Protein AF-A0A2V8KZH5-F1 (afdb_monomer_lite)

Secondary structure (DSSP, 8-state):
------SS--SSHHHHHHHHHHTT-HHHHEE-S-EEE--SSSSS-EEEEEEEETTTTEEEEEEEETTT--EEPPEEP-S-TTS---SEEEEEEETTEEEEEEEETTTEEEEEEEE-TTSEEEEEEEEEEEEEEEE-S--S-HHHHHHHTSTTPPPPPP--EE--PPTTS--STTEEEEEEEEE-SSSSS--EEEEEEEEEE-STT-EEEEEEEEBPTTSSSB--SHHHHHHHHHTT--SS--S--SS-SS--EEEEEEETTEEEEEEE-SSSS-S-TTT--EEEEEEETTEEEEEEEEEEEEEEEEEEESSTTTT---PPP-PPP-PPPP------

pLDDT: mean 84.19, std 15.87, range [35.38, 98.5]

Radius of gyration: 29.94 Å; chains: 1; bounding box: 62×39×131 Å

Structure (mmCIF, N/CA/C/O backbone):
data_AF-A0A2V8KZH5-F1
#
_entry.id   AF-A0A2V8KZH5-F1
#
loop_
_atom_site.group_PDB
_atom_site.id
_atom_site.type_symbol
_atom_site.label_atom_id
_atom_site.label_alt_id
_atom_site.label_comp_id
_atom_site.label_asym_id
_atom_site.label_entity_id
_atom_site.label_seq_id
_atom_site.pdbx_PDB_ins_code
_atom_site.Cartn_x
_atom_site.Cartn_y
_atom_site.Cartn_z
_atom_site.occupancy
_atom_site.B_iso_or_equiv
_atom_site.auth_seq_id
_atom_site.auth_comp_id
_atom_site.auth_asym_id
_atom_site.auth_atom_id
_atom_site.pdbx_PDB_model_num
ATOM 1 N N . MET A 1 1 ? 21.517 -17.951 -20.027 1.00 41.38 1 MET A N 1
ATOM 2 C CA . MET A 1 1 ? 20.226 -17.891 -19.312 1.00 41.38 1 MET A CA 1
ATOM 3 C C . MET A 1 1 ? 19.173 -18.444 -20.263 1.00 41.38 1 MET A C 1
ATOM 5 O O . MET A 1 1 ? 19.051 -17.910 -21.355 1.00 41.38 1 MET A O 1
ATOM 9 N N . ARG A 1 2 ? 18.548 -19.590 -19.962 1.00 35.38 2 ARG A N 1
ATOM 10 C CA . ARG A 1 2 ? 17.466 -20.138 -20.800 1.00 35.38 2 ARG A CA 1
ATOM 11 C C . ARG A 1 2 ? 16.162 -19.548 -20.274 1.00 35.38 2 ARG A C 1
ATOM 13 O O . ARG A 1 2 ? 15.778 -19.880 -19.161 1.00 35.38 2 ARG A O 1
ATOM 20 N N . LEU A 1 3 ? 15.546 -18.648 -21.036 1.00 45.50 3 LEU A N 1
ATOM 21 C CA . LEU A 1 3 ? 14.202 -18.152 -20.749 1.00 45.50 3 LEU A CA 1
ATOM 22 C C . LEU A 1 3 ? 13.243 -19.343 -20.836 1.00 45.50 3 LEU A C 1
ATOM 24 O O . LEU A 1 3 ? 13.163 -19.991 -21.882 1.00 45.50 3 LEU A O 1
ATOM 28 N N . ASN A 1 4 ? 12.571 -19.670 -19.731 1.00 47.41 4 ASN A N 1
ATOM 29 C CA . ASN A 1 4 ? 11.473 -20.627 -19.754 1.00 47.41 4 ASN A CA 1
ATOM 30 C C . ASN A 1 4 ? 10.355 -20.005 -20.586 1.00 47.41 4 ASN A C 1
ATOM 32 O O . ASN A 1 4 ? 9.771 -18.992 -20.203 1.00 47.41 4 ASN A O 1
ATOM 36 N N . ILE A 1 5 ? 10.152 -20.594 -21.760 1.00 49.09 5 ILE A N 1
ATOM 37 C CA . ILE A 1 5 ? 9.215 -20.154 -22.784 1.00 49.09 5 ILE A CA 1
ATOM 38 C C . ILE A 1 5 ? 7.811 -20.212 -22.180 1.00 49.09 5 ILE A C 1
ATOM 40 O O . ILE A 1 5 ? 7.338 -21.289 -21.831 1.00 49.09 5 ILE A O 1
ATOM 44 N N . VAL A 1 6 ? 7.165 -19.051 -22.052 1.00 54.62 6 VAL A N 1
ATOM 45 C CA . VAL A 1 6 ? 5.712 -18.946 -21.866 1.00 54.62 6 VAL A CA 1
ATOM 46 C C . VAL A 1 6 ? 5.046 -19.807 -22.943 1.00 54.62 6 VAL A C 1
ATOM 48 O O . VAL A 1 6 ? 5.436 -19.710 -24.108 1.00 54.62 6 VAL A O 1
ATOM 51 N N . ASP A 1 7 ? 4.044 -20.619 -22.586 1.00 53.62 7 ASP A N 1
ATOM 52 C CA . ASP A 1 7 ? 3.376 -21.590 -23.481 1.00 53.62 7 ASP A CA 1
ATOM 53 C C . ASP A 1 7 ? 2.903 -20.992 -24.822 1.00 53.62 7 ASP A C 1
ATOM 55 O O . ASP A 1 7 ? 2.672 -21.707 -25.801 1.00 53.62 7 ASP A O 1
ATOM 59 N N . LYS A 1 8 ? 2.783 -19.661 -24.891 1.00 57.88 8 LYS A N 1
ATOM 60 C CA . LYS A 1 8 ? 2.663 -18.891 -26.127 1.00 57.88 8 LYS A CA 1
ATOM 61 C C . LYS A 1 8 ? 3.724 -17.785 -26.146 1.00 57.88 8 LYS A C 1
ATOM 63 O O . LYS A 1 8 ? 3.774 -16.997 -25.202 1.00 57.88 8 LYS A O 1
ATOM 68 N N . PRO A 1 9 ? 4.532 -17.662 -27.216 1.00 61.09 9 PRO A N 1
ATOM 69 C CA . PRO A 1 9 ? 5.468 -16.555 -27.333 1.00 61.09 9 PRO A CA 1
ATOM 70 C C . PRO A 1 9 ? 4.688 -15.225 -27.355 1.00 61.09 9 PRO A C 1
ATOM 72 O O . PRO A 1 9 ? 3.711 -15.109 -28.103 1.00 61.09 9 PRO A O 1
ATOM 75 N N . PRO A 1 10 ? 5.084 -14.224 -26.551 1.00 70.69 10 PRO A N 1
ATOM 76 C CA . PRO A 1 10 ? 4.409 -12.935 -26.525 1.00 70.69 10 PRO A CA 1
ATOM 77 C C . PRO A 1 10 ? 4.486 -12.246 -27.886 1.00 70.69 10 PRO A C 1
ATOM 79 O O . PRO A 1 10 ? 5.490 -12.329 -28.594 1.00 70.69 10 PRO A O 1
ATOM 82 N N . VAL A 1 11 ? 3.419 -11.532 -28.243 1.00 79.56 11 VAL A N 1
ATOM 83 C CA . VAL A 1 11 ? 3.286 -10.874 -29.554 1.00 79.56 11 VAL A CA 1
ATOM 84 C C . VAL A 1 11 ? 4.318 -9.748 -29.724 1.00 79.56 11 VAL A C 1
ATOM 86 O O . VAL A 1 11 ? 4.839 -9.527 -30.818 1.00 79.56 11 VAL A O 1
ATOM 89 N N . ASN A 1 12 ? 4.648 -9.047 -28.638 1.00 89.56 12 ASN A N 1
ATOM 90 C CA . ASN A 1 12 ? 5.611 -7.946 -28.588 1.00 89.56 12 ASN A CA 1
ATOM 91 C C . ASN A 1 12 ? 6.158 -7.760 -27.162 1.00 89.56 12 ASN A C 1
ATOM 93 O O . ASN A 1 12 ? 5.687 -8.403 -26.222 1.00 89.56 12 ASN A O 1
ATOM 97 N N . VAL A 1 13 ? 7.137 -6.862 -27.010 1.00 91.50 13 VAL A N 1
ATOM 98 C CA . VAL A 1 13 ? 7.807 -6.599 -25.727 1.00 91.50 13 VAL A CA 1
ATOM 99 C C . VAL A 1 13 ? 6.843 -6.113 -24.636 1.00 91.50 13 VAL A C 1
ATOM 101 O O . VAL A 1 13 ? 7.001 -6.474 -23.476 1.00 91.50 13 VAL A O 1
ATOM 104 N N . CYS A 1 14 ? 5.786 -5.379 -24.992 1.00 93.62 14 CYS A N 1
ATOM 105 C CA . CYS A 1 14 ? 4.800 -4.907 -24.020 1.00 93.62 14 CYS A CA 1
ATOM 106 C C . CYS A 1 14 ? 4.014 -6.074 -23.413 1.00 93.62 14 CYS A C 1
ATOM 108 O O . CYS A 1 14 ? 3.869 -6.162 -22.196 1.00 93.62 14 CYS A O 1
ATOM 110 N N . HIS A 1 15 ? 3.558 -7.009 -24.257 1.00 93.06 15 HIS A N 1
ATOM 111 C CA . HIS A 1 15 ? 2.905 -8.236 -23.792 1.00 93.06 15 HIS A CA 1
ATOM 112 C C . HIS A 1 15 ? 3.871 -9.108 -23.000 1.00 93.06 15 HIS A C 1
ATOM 114 O O . HIS A 1 15 ? 3.480 -9.669 -21.988 1.00 93.06 15 HIS A O 1
ATOM 120 N N . TYR A 1 16 ? 5.132 -9.189 -23.425 1.00 91.62 16 TYR A N 1
ATOM 121 C CA . TYR A 1 16 ? 6.163 -9.925 -22.700 1.00 91.62 16 TYR A CA 1
ATOM 122 C C . TYR A 1 16 ? 6.325 -9.418 -21.261 1.00 91.62 16 TYR A C 1
ATOM 124 O O . TYR A 1 16 ? 6.231 -10.213 -20.329 1.00 91.62 16 TYR A O 1
ATOM 132 N N . VAL A 1 17 ? 6.469 -8.101 -21.075 1.00 93.12 17 VAL A N 1
ATOM 133 C CA . VAL A 1 17 ? 6.556 -7.481 -19.743 1.00 93.12 17 VAL A CA 1
ATOM 134 C C . VAL A 1 17 ? 5.283 -7.735 -18.936 1.00 93.12 17 VAL A C 1
ATOM 136 O O . VAL A 1 17 ? 5.359 -8.272 -17.833 1.00 93.12 17 VAL A O 1
ATOM 139 N N . ALA A 1 18 ? 4.109 -7.412 -19.490 1.00 94.06 18 ALA A N 1
ATOM 140 C CA . ALA A 1 18 ? 2.841 -7.575 -18.780 1.00 94.06 18 ALA A CA 1
ATOM 141 C C . ALA A 1 18 ? 2.592 -9.033 -18.356 1.00 94.06 18 ALA A C 1
ATOM 143 O O . ALA A 1 18 ? 2.180 -9.279 -17.225 1.00 94.06 18 ALA A O 1
ATOM 144 N N . THR A 1 19 ? 2.876 -10.007 -19.227 1.00 91.94 19 THR A N 1
ATOM 145 C CA . THR A 1 19 ? 2.709 -11.437 -18.933 1.00 91.94 19 THR A CA 1
ATOM 146 C C . THR A 1 19 ? 3.575 -11.875 -17.758 1.00 91.94 19 THR A C 1
ATOM 148 O O . THR A 1 19 ? 3.043 -12.417 -16.797 1.00 91.94 19 THR A O 1
ATOM 151 N N . TYR A 1 20 ? 4.879 -11.604 -17.776 1.00 91.69 20 TYR A N 1
ATOM 152 C CA . TYR A 1 20 ? 5.766 -12.055 -16.696 1.00 91.69 20 TYR A CA 1
ATOM 153 C C . TYR A 1 20 ? 5.478 -11.369 -15.361 1.00 91.69 20 TYR A C 1
ATOM 155 O O . TYR A 1 20 ? 5.586 -12.009 -14.317 1.00 91.69 20 TYR A O 1
ATOM 163 N N . VAL A 1 21 ? 5.107 -10.084 -15.367 1.00 92.00 21 VAL A N 1
ATOM 164 C CA . VAL A 1 21 ? 4.739 -9.394 -14.121 1.00 92.00 21 VAL A CA 1
ATOM 165 C C . VAL A 1 21 ? 3.443 -9.976 -13.544 1.00 92.00 21 VAL A C 1
ATOM 167 O O . VAL A 1 21 ? 3.365 -10.173 -12.329 1.00 92.00 21 VAL A O 1
ATOM 170 N N . ASN A 1 22 ? 2.461 -10.293 -14.396 1.00 92.44 22 ASN A N 1
ATOM 171 C CA . ASN A 1 22 ? 1.205 -10.943 -13.999 1.00 92.44 22 ASN A CA 1
ATOM 172 C C . ASN A 1 22 ? 1.389 -12.400 -13.550 1.00 92.44 22 ASN A C 1
ATOM 174 O O . ASN A 1 22 ? 0.626 -12.874 -12.718 1.00 92.44 22 ASN A O 1
ATOM 178 N N . GLU A 1 23 ? 2.400 -13.101 -14.064 1.00 91.50 23 GLU A N 1
ATOM 179 C CA . GLU A 1 23 ? 2.792 -14.445 -13.616 1.00 91.50 23 GLU A CA 1
ATOM 180 C C . GLU A 1 23 ? 3.701 -14.430 -12.373 1.00 91.50 23 GLU A C 1
ATOM 182 O O . GLU A 1 23 ? 4.249 -15.466 -12.008 1.00 91.50 23 GLU A O 1
ATOM 187 N N . GLU A 1 24 ? 3.903 -13.268 -11.741 1.00 89.19 24 GLU A N 1
ATOM 188 C CA . GLU A 1 24 ? 4.785 -13.095 -10.576 1.00 89.19 24 GLU A CA 1
ATOM 189 C C . GLU A 1 24 ? 6.243 -13.516 -10.825 1.00 89.19 24 GLU A C 1
ATOM 191 O O . GLU A 1 24 ? 6.980 -13.879 -9.909 1.00 89.19 24 GLU A O 1
ATOM 196 N N . ARG A 1 25 ? 6.706 -13.389 -12.073 1.00 88.81 25 ARG A N 1
ATOM 197 C CA . ARG A 1 25 ? 8.079 -13.706 -12.500 1.00 88.81 25 ARG A CA 1
ATOM 198 C C . ARG A 1 25 ? 8.879 -12.489 -12.998 1.00 88.81 25 ARG A C 1
ATOM 200 O O . ARG A 1 25 ? 9.679 -12.642 -13.923 1.00 88.81 25 ARG A O 1
ATOM 207 N N . PRO A 1 26 ? 8.743 -11.278 -12.412 1.00 85.50 26 PRO A N 1
ATOM 208 C CA . PRO A 1 26 ? 9.478 -10.102 -12.882 1.00 85.50 26 PRO A CA 1
ATOM 209 C C . PRO A 1 26 ? 11.002 -10.304 -12.843 1.00 85.50 26 PRO A C 1
ATOM 211 O O . PRO A 1 26 ? 11.705 -9.917 -13.772 1.00 85.50 26 PRO A O 1
ATOM 214 N N . GLY A 1 27 ? 11.519 -10.997 -11.822 1.00 84.00 27 GLY A N 1
ATOM 215 C CA . GLY A 1 27 ? 12.958 -11.249 -11.670 1.00 84.00 27 GLY A CA 1
ATOM 216 C C . GLY A 1 27 ? 13.590 -12.098 -12.781 1.00 84.00 27 GLY A C 1
ATOM 217 O O . GLY A 1 27 ? 14.811 -12.132 -12.900 1.00 84.00 27 GLY A O 1
ATOM 218 N N . GLU A 1 28 ? 12.794 -12.773 -13.616 1.00 82.94 28 GLU A N 1
ATOM 219 C CA . GLU A 1 28 ? 13.309 -13.477 -14.797 1.00 82.94 28 GLU A CA 1
ATOM 220 C C . GLU A 1 28 ? 13.527 -12.550 -15.999 1.00 82.94 28 GLU A C 1
ATOM 222 O O . GLU A 1 28 ? 14.300 -12.886 -16.899 1.00 82.94 28 GLU A O 1
ATOM 227 N N . LEU A 1 29 ? 12.850 -11.400 -16.020 1.00 76.94 29 LEU A N 1
ATOM 228 C CA . LEU A 1 29 ? 12.957 -10.406 -17.083 1.00 76.94 29 LEU A CA 1
ATOM 229 C C . LEU A 1 29 ? 14.061 -9.389 -16.836 1.00 76.94 29 LEU A C 1
ATOM 231 O O . LEU A 1 29 ? 14.675 -8.903 -17.787 1.00 76.94 29 LEU A O 1
ATOM 235 N N . PHE A 1 30 ? 14.242 -9.021 -15.572 1.00 78.06 30 PHE A N 1
ATOM 236 C CA . PHE A 1 30 ? 14.882 -7.768 -15.219 1.00 78.06 30 PHE A CA 1
ATOM 237 C C . PHE A 1 30 ? 16.344 -7.952 -14.854 1.00 78.06 30 PHE A C 1
ATOM 239 O O . PHE A 1 30 ? 16.719 -8.778 -14.022 1.00 78.06 30 PHE A O 1
ATOM 246 N N . ARG A 1 31 ? 17.184 -7.122 -15.469 1.00 74.56 31 ARG A N 1
ATOM 247 C CA . ARG A 1 31 ? 18.520 -6.838 -14.958 1.00 74.56 31 ARG A CA 1
ATOM 248 C C . ARG A 1 31 ? 18.463 -5.532 -14.182 1.00 74.56 31 ARG A C 1
ATOM 250 O O . ARG A 1 31 ? 18.402 -4.463 -14.780 1.00 74.56 31 ARG A O 1
ATOM 257 N N . SER A 1 32 ? 18.493 -5.657 -12.858 1.00 64.69 32 SER A N 1
ATOM 258 C CA . SER A 1 32 ? 18.550 -4.534 -11.907 1.00 64.69 32 SER A CA 1
ATOM 259 C C . SER A 1 32 ? 19.977 -4.019 -11.693 1.00 64.69 32 SER A C 1
ATOM 261 O O . SER A 1 32 ? 20.195 -3.020 -11.022 1.00 64.69 32 SER A O 1
ATOM 263 N N . SER A 1 33 ? 20.972 -4.714 -12.248 1.00 69.25 33 SER A N 1
ATOM 264 C CA . SER A 1 33 ? 22.351 -4.247 -12.319 1.00 69.25 33 SER A CA 1
ATOM 265 C C . SER A 1 33 ? 22.667 -3.872 -13.759 1.00 69.25 33 SER A C 1
ATOM 267 O O 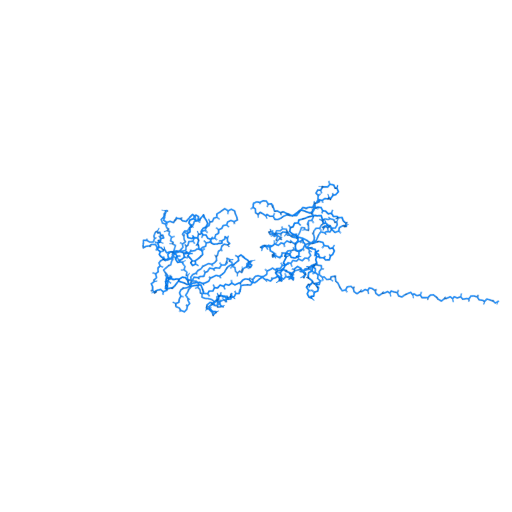. SER A 1 33 ? 22.408 -4.664 -14.673 1.00 69.25 33 SER A O 1
ATOM 269 N N . GLY A 1 34 ? 23.269 -2.700 -13.948 1.00 75.56 34 GLY A N 1
ATOM 270 C CA . GLY A 1 34 ? 23.892 -2.330 -15.213 1.00 75.56 34 GLY A CA 1
ATOM 271 C C . GLY A 1 34 ? 25.005 -3.305 -15.634 1.00 75.56 34 GLY A C 1
ATOM 272 O O . GLY A 1 34 ? 25.202 -4.375 -15.052 1.00 75.56 34 GLY A O 1
ATOM 273 N N . GLY A 1 35 ? 25.747 -2.960 -16.676 1.00 88.19 35 GLY A N 1
ATOM 274 C CA . GLY A 1 35 ? 26.789 -3.819 -17.227 1.00 88.19 35 GLY A CA 1
ATOM 275 C C . GLY A 1 35 ? 27.247 -3.347 -18.595 1.00 88.19 35 GLY A C 1
ATOM 276 O O . GLY A 1 35 ? 26.969 -2.222 -18.989 1.00 88.19 35 GLY A O 1
ATOM 277 N N . GLU A 1 36 ? 27.946 -4.214 -19.318 1.00 91.69 36 GLU A N 1
ATOM 278 C CA . GLU A 1 36 ? 28.321 -3.957 -20.710 1.00 91.69 36 GLU A CA 1
ATOM 279 C C . GLU A 1 36 ? 27.200 -4.453 -21.629 1.00 91.69 36 GLU A C 1
ATOM 281 O O . GLU A 1 36 ? 26.950 -5.659 -21.695 1.00 91.69 36 GLU A O 1
ATOM 286 N N . LEU A 1 37 ? 26.468 -3.525 -22.250 1.00 91.12 37 LEU A N 1
ATOM 287 C CA . LEU A 1 37 ? 25.252 -3.792 -23.026 1.00 91.12 37 LEU A CA 1
ATOM 288 C C . LEU A 1 37 ? 25.165 -2.798 -24.186 1.00 91.12 37 LEU A C 1
ATOM 290 O O . LEU A 1 37 ? 25.456 -1.629 -23.981 1.00 91.12 37 LEU A O 1
ATOM 294 N N . ASP A 1 38 ? 24.728 -3.240 -25.365 1.00 91.25 38 ASP A N 1
ATOM 295 C CA . ASP A 1 38 ? 24.318 -2.350 -26.465 1.00 91.25 38 ASP A CA 1
ATOM 296 C C . ASP A 1 38 ? 22.902 -1.828 -26.174 1.00 91.25 38 ASP A C 1
ATOM 298 O O . ASP A 1 38 ? 21.898 -2.399 -26.607 1.00 91.25 38 ASP A O 1
ATOM 302 N N . LEU A 1 39 ? 22.814 -0.816 -25.311 1.00 91.75 39 LEU A N 1
ATOM 303 C CA . LEU A 1 39 ? 21.550 -0.216 -24.897 1.00 91.75 39 LEU A CA 1
ATOM 304 C C . LEU A 1 39 ? 21.059 0.796 -25.939 1.00 91.75 39 LEU A C 1
ATOM 306 O O . LEU A 1 39 ? 19.848 0.963 -26.090 1.00 91.75 39 LEU A O 1
ATOM 310 N N . THR A 1 40 ? 21.975 1.439 -26.673 1.00 91.31 40 THR A N 1
ATOM 311 C CA . THR A 1 40 ? 21.651 2.391 -27.753 1.00 91.31 40 THR A CA 1
ATOM 312 C C . THR A 1 40 ? 21.188 1.703 -29.044 1.00 91.31 40 THR A C 1
ATOM 314 O O . THR A 1 40 ? 20.597 2.351 -29.914 1.00 91.31 40 THR A O 1
ATOM 317 N N . ASN A 1 41 ? 21.358 0.381 -29.143 1.00 85.94 41 ASN A N 1
ATOM 318 C CA . ASN A 1 41 ? 21.037 -0.447 -30.305 1.00 85.94 41 ASN A CA 1
ATOM 319 C C . ASN A 1 41 ? 21.815 -0.018 -31.567 1.00 85.94 41 ASN A C 1
ATOM 321 O O . ASN A 1 41 ? 21.276 -0.062 -32.680 1.00 85.94 41 ASN A O 1
ATOM 325 N N . ASP A 1 42 ? 23.061 0.436 -31.399 1.00 88.94 42 ASP A N 1
ATOM 326 C CA . ASP A 1 42 ? 23.941 0.892 -32.484 1.00 88.94 42 ASP A CA 1
ATOM 327 C C . ASP A 1 42 ? 24.957 -0.172 -32.949 1.00 88.94 42 ASP A C 1
ATOM 329 O O . ASP A 1 42 ? 25.648 0.015 -33.959 1.00 88.94 42 ASP A O 1
ATOM 333 N N . GLY A 1 43 ? 25.002 -1.318 -32.261 1.00 88.12 43 GLY A N 1
ATOM 334 C CA . GLY A 1 43 ? 25.938 -2.415 -32.496 1.00 88.12 43 GLY A CA 1
ATOM 335 C C . GLY A 1 43 ? 27.202 -2.372 -31.628 1.00 88.12 43 GLY A C 1
ATOM 336 O O . GLY A 1 43 ? 28.067 -3.238 -31.796 1.00 88.12 43 GLY A O 1
ATOM 337 N N . SER A 1 44 ? 27.337 -1.397 -30.727 1.00 89.81 44 SER A N 1
ATOM 338 C CA . SER A 1 44 ? 28.448 -1.248 -29.783 1.00 89.81 44 SER A CA 1
ATOM 339 C C . SER A 1 44 ? 27.952 -1.361 -28.344 1.00 89.81 44 SER A C 1
ATOM 341 O O . SER A 1 44 ? 26.909 -0.842 -27.990 1.00 89.81 44 SER A O 1
ATOM 343 N N . GLU A 1 45 ? 28.715 -2.025 -27.477 1.00 92.19 45 GLU A N 1
ATOM 344 C CA . GLU A 1 45 ? 28.362 -2.087 -26.054 1.00 92.19 45 GLU A CA 1
ATOM 345 C C . GLU A 1 45 ? 28.753 -0.797 -25.320 1.00 92.19 45 GLU A C 1
ATOM 347 O O . GLU A 1 45 ? 29.907 -0.356 -25.391 1.00 92.19 45 GLU A O 1
ATOM 352 N N . GLU A 1 46 ? 27.830 -0.263 -24.524 1.00 94.25 46 GLU A N 1
ATOM 353 C CA . GLU A 1 46 ? 28.072 0.770 -23.522 1.00 94.25 46 GLU A CA 1
ATOM 354 C C . GLU A 1 46 ? 28.263 0.168 -22.129 1.00 94.25 46 GLU A C 1
ATOM 356 O O . GLU A 1 46 ? 27.747 -0.905 -21.810 1.00 94.25 46 GLU A O 1
ATOM 361 N N . ARG A 1 47 ? 28.969 0.893 -21.253 1.00 95.12 47 ARG A N 1
ATOM 362 C CA . ARG A 1 47 ? 28.883 0.635 -19.814 1.00 95.12 47 ARG A CA 1
ATOM 363 C C . ARG A 1 47 ? 27.640 1.337 -19.282 1.00 95.12 47 ARG A C 1
ATOM 365 O O . ARG A 1 47 ? 27.592 2.564 -19.241 1.00 95.12 47 ARG A O 1
ATOM 372 N N . VAL A 1 48 ? 26.661 0.551 -18.863 1.00 94.31 48 VAL A N 1
ATOM 373 C CA . VAL A 1 48 ? 25.408 1.009 -18.264 1.00 94.31 48 VAL A CA 1
ATOM 374 C C . VAL A 1 48 ? 25.521 0.929 -16.749 1.00 94.31 48 VAL A C 1
ATOM 376 O O . VAL A 1 48 ? 25.935 -0.095 -16.207 1.00 94.31 48 VAL A O 1
ATOM 379 N N . GLU A 1 49 ? 25.118 1.988 -16.061 1.00 93.00 49 GLU A N 1
ATOM 380 C CA . GLU A 1 49 ? 25.021 2.049 -14.606 1.00 93.00 49 GLU A CA 1
ATOM 381 C C . GLU A 1 49 ? 23.589 2.420 -14.221 1.00 93.00 49 GLU A C 1
ATOM 383 O O . GLU A 1 49 ? 23.036 3.384 -14.742 1.00 93.00 49 GLU A O 1
ATOM 388 N N . ILE A 1 50 ? 22.995 1.638 -13.320 1.00 90.75 50 ILE A N 1
ATOM 389 C CA . ILE A 1 50 ? 21.681 1.906 -12.731 1.00 90.75 50 ILE A CA 1
ATOM 390 C C . ILE A 1 50 ? 21.907 2.092 -11.240 1.00 90.75 50 ILE A C 1
ATOM 392 O O . ILE A 1 50 ? 22.593 1.280 -10.611 1.00 90.75 50 ILE A O 1
ATOM 396 N N . GLY A 1 51 ? 21.370 3.172 -10.693 1.00 87.56 51 GLY A N 1
ATOM 397 C CA . GLY A 1 51 ? 21.524 3.510 -9.287 1.00 87.56 51 GLY A CA 1
ATOM 398 C C . GLY A 1 51 ? 20.357 4.334 -8.777 1.00 87.56 51 GLY A C 1
ATOM 399 O O . GLY A 1 51 ? 19.383 4.559 -9.488 1.00 87.56 51 GLY A O 1
ATOM 400 N N . ALA A 1 52 ? 20.476 4.786 -7.535 1.00 86.88 52 ALA A N 1
ATOM 401 C CA . ALA A 1 52 ? 19.526 5.684 -6.902 1.00 86.88 52 ALA A CA 1
ATOM 402 C C . ALA A 1 52 ? 20.279 6.857 -6.266 1.00 86.88 52 ALA A C 1
ATOM 404 O O . ALA A 1 52 ? 21.345 6.663 -5.676 1.00 86.88 52 ALA A O 1
ATOM 405 N N . GLU A 1 53 ? 19.737 8.067 -6.384 1.00 80.50 53 GLU A N 1
ATOM 406 C CA . GLU A 1 53 ? 20.339 9.284 -5.843 1.00 80.50 53 GLU A CA 1
ATOM 407 C C . GLU A 1 53 ? 19.390 10.088 -4.940 1.00 80.50 53 GLU A C 1
ATOM 409 O O . GLU A 1 53 ? 18.162 10.004 -5.011 1.00 80.50 53 GLU A O 1
ATOM 414 N N . GLY A 1 54 ? 19.986 10.902 -4.063 1.00 73.69 54 GLY A N 1
ATOM 415 C CA . GLY A 1 54 ? 19.263 11.752 -3.117 1.00 73.69 54 GLY A CA 1
ATOM 416 C C . GLY A 1 54 ? 18.634 10.997 -1.940 1.00 73.69 54 GLY A C 1
ATOM 417 O O . GLY A 1 54 ? 18.639 9.773 -1.862 1.00 73.69 54 GLY A O 1
ATOM 418 N N . SER A 1 55 ? 18.071 11.749 -0.989 1.00 67.31 55 SER A N 1
ATOM 419 C CA . SER A 1 55 ? 17.403 11.182 0.196 1.00 67.31 55 SER A CA 1
ATOM 420 C C . SER A 1 55 ? 16.086 10.473 -0.126 1.00 67.31 55 SER A C 1
ATOM 422 O O . SER A 1 55 ? 15.590 9.716 0.701 1.00 67.31 55 SER A O 1
ATOM 424 N N . ALA A 1 56 ? 15.518 10.747 -1.302 1.00 65.88 56 ALA A N 1
ATOM 425 C CA . ALA A 1 56 ? 14.318 10.095 -1.811 1.00 65.88 56 ALA A CA 1
ATOM 426 C C . ALA A 1 56 ? 14.623 8.788 -2.565 1.00 65.88 56 ALA A C 1
ATOM 428 O O . ALA A 1 56 ? 13.690 8.060 -2.878 1.00 65.88 56 ALA A O 1
ATOM 429 N N . GLY A 1 57 ? 15.901 8.487 -2.844 1.00 76.06 57 GLY A N 1
ATOM 430 C CA . GLY A 1 57 ? 16.285 7.290 -3.592 1.00 76.06 57 GLY A CA 1
ATOM 431 C C . GLY A 1 57 ? 15.778 7.297 -5.034 1.00 76.06 57 GLY A C 1
ATOM 432 O O . GLY A 1 57 ? 15.352 6.260 -5.525 1.00 76.06 57 GLY A O 1
ATOM 433 N N . ASN A 1 58 ? 15.808 8.450 -5.708 1.00 82.69 58 ASN A N 1
ATOM 434 C CA . ASN A 1 58 ? 15.313 8.564 -7.079 1.00 82.69 58 ASN A CA 1
ATOM 435 C C . ASN A 1 58 ? 16.184 7.714 -8.014 1.00 82.69 58 ASN A C 1
ATOM 437 O O . ASN A 1 58 ? 17.403 7.927 -8.034 1.00 82.69 58 ASN A O 1
ATOM 441 N N . PRO A 1 59 ? 15.608 6.781 -8.789 1.00 86.81 59 PRO A N 1
ATOM 442 C CA . PRO A 1 59 ? 16.395 5.926 -9.657 1.00 86.81 59 PRO A CA 1
ATOM 443 C C . PRO A 1 59 ? 16.947 6.721 -10.847 1.00 86.81 59 PRO A C 1
ATOM 445 O O . PRO A 1 59 ? 16.294 7.621 -11.378 1.00 86.81 59 PRO A O 1
ATOM 448 N N . TYR A 1 60 ? 18.149 6.368 -11.293 1.00 87.69 60 TYR A N 1
ATOM 449 C CA . TYR A 1 60 ? 18.781 6.938 -12.480 1.00 87.69 60 TYR A CA 1
ATOM 450 C C . TYR A 1 60 ? 19.457 5.857 -13.325 1.00 87.69 60 TYR A C 1
ATOM 452 O O . TYR A 1 60 ? 19.830 4.788 -12.833 1.00 87.69 60 TYR A O 1
ATOM 460 N N . ILE A 1 61 ? 19.647 6.174 -14.606 1.00 90.56 61 ILE A N 1
ATOM 461 C CA . ILE A 1 61 ? 20.438 5.386 -15.548 1.00 90.56 61 ILE A CA 1
ATOM 462 C C . ILE A 1 61 ? 21.491 6.279 -16.208 1.00 90.56 61 ILE A C 1
ATOM 464 O O . ILE A 1 61 ? 21.183 7.366 -16.692 1.00 90.56 61 ILE A O 1
ATOM 468 N N . SER A 1 62 ? 22.735 5.805 -16.228 1.00 92.62 62 SER A N 1
ATOM 469 C CA . SER A 1 62 ? 23.882 6.481 -16.838 1.00 92.62 62 SER A CA 1
ATOM 470 C C . SER A 1 62 ? 24.548 5.564 -17.857 1.00 92.62 62 SER A C 1
ATOM 472 O O . SER A 1 62 ? 24.719 4.370 -17.604 1.00 92.62 62 SER A O 1
ATOM 474 N N . LEU A 1 63 ? 24.948 6.120 -19.001 1.00 94.69 63 LEU A N 1
ATOM 475 C CA . LEU A 1 63 ? 25.688 5.404 -20.040 1.00 94.69 63 LEU A CA 1
ATOM 476 C C . LEU A 1 63 ? 27.080 6.011 -20.203 1.00 94.69 63 LEU A C 1
ATOM 478 O O . LEU A 1 63 ? 27.248 7.232 -20.178 1.00 94.69 63 LEU A O 1
ATOM 482 N N . TYR A 1 64 ? 28.069 5.151 -20.427 1.00 95.50 64 TYR A N 1
ATOM 483 C CA . TYR A 1 64 ? 29.435 5.548 -20.741 1.00 95.50 64 TYR A CA 1
ATOM 484 C C . TYR A 1 64 ? 29.927 4.803 -21.978 1.00 95.50 64 TYR A C 1
ATOM 486 O O . TYR A 1 64 ? 29.786 3.580 -22.083 1.00 95.50 64 TYR A O 1
ATOM 494 N N . ASP A 1 65 ? 30.559 5.532 -22.893 1.00 92.31 65 ASP A N 1
ATOM 495 C CA . ASP A 1 65 ? 31.215 4.944 -24.055 1.00 92.31 65 ASP A CA 1
ATOM 496 C C . ASP A 1 65 ? 32.360 4.041 -23.581 1.00 92.31 65 ASP A C 1
ATOM 498 O O . ASP A 1 65 ? 33.273 4.468 -22.870 1.00 92.31 65 ASP A O 1
ATOM 502 N N . LYS A 1 66 ? 32.327 2.767 -23.976 1.00 89.00 66 LYS A N 1
ATOM 503 C CA . LYS A 1 66 ? 33.272 1.754 -23.487 1.00 89.00 66 LYS A CA 1
ATOM 504 C C . LYS A 1 66 ? 34.720 2.029 -23.906 1.00 89.00 66 LYS A C 1
ATOM 506 O O . LYS A 1 66 ? 35.647 1.622 -23.208 1.00 89.00 66 LYS A O 1
ATOM 511 N N . LYS A 1 67 ? 34.941 2.706 -25.039 1.00 87.31 67 LYS A N 1
ATOM 512 C CA . LYS A 1 67 ? 36.286 2.962 -25.586 1.00 87.31 67 LYS A CA 1
ATOM 513 C C . LYS A 1 67 ? 36.956 4.161 -24.925 1.00 87.31 67 LYS A C 1
ATOM 515 O O . LYS A 1 67 ? 38.160 4.138 -24.685 1.00 87.31 67 LYS A O 1
ATOM 520 N N . THR A 1 68 ? 36.192 5.214 -24.676 1.00 90.38 68 THR A N 1
ATOM 521 C CA . THR A 1 68 ? 36.667 6.511 -24.187 1.00 90.38 68 THR A CA 1
ATOM 522 C C . THR A 1 68 ? 36.421 6.697 -22.693 1.00 90.38 68 THR A C 1
ATOM 524 O O . THR A 1 68 ? 37.085 7.521 -22.069 1.00 90.38 68 THR A O 1
ATOM 527 N N . GLY A 1 69 ? 35.479 5.949 -22.114 1.00 91.06 69 GLY A N 1
ATOM 528 C CA . GLY A 1 69 ? 34.975 6.144 -20.755 1.00 91.06 69 GLY A CA 1
ATOM 529 C C . GLY A 1 69 ? 34.141 7.418 -20.584 1.00 91.06 69 GLY A C 1
ATOM 530 O O . GLY A 1 69 ? 33.769 7.743 -19.457 1.00 91.06 69 GLY A O 1
ATOM 531 N N . GLY A 1 70 ? 33.885 8.161 -21.666 1.00 94.38 70 GLY A N 1
ATOM 532 C CA . GLY A 1 70 ? 33.129 9.408 -21.632 1.00 94.38 70 GLY A CA 1
ATOM 533 C C . GLY A 1 70 ? 31.635 9.161 -21.408 1.00 94.38 70 GLY A C 1
ATOM 534 O O . GLY A 1 70 ? 31.120 8.149 -21.886 1.00 94.38 70 GLY A O 1
ATOM 535 N N . PRO A 1 71 ? 30.931 10.058 -20.693 1.00 95.19 71 PRO A N 1
ATOM 536 C CA . PRO A 1 71 ? 29.490 9.940 -20.513 1.00 95.19 71 PRO A CA 1
ATOM 537 C C . PRO A 1 71 ? 28.762 10.100 -21.852 1.00 95.19 71 PRO A C 1
ATOM 539 O O . PRO A 1 71 ? 29.171 10.890 -22.708 1.00 95.19 71 PRO A O 1
ATOM 542 N N . ILE A 1 72 ? 27.673 9.356 -22.010 1.00 93.12 72 ILE A N 1
ATOM 543 C CA . ILE A 1 72 ? 26.754 9.459 -23.137 1.00 93.12 72 ILE A CA 1
ATOM 544 C C . ILE A 1 72 ? 25.467 10.114 -22.636 1.00 93.12 72 ILE A C 1
ATOM 546 O O . ILE A 1 72 ? 24.762 9.557 -21.795 1.00 93.12 72 ILE A O 1
ATOM 550 N N . ASP A 1 73 ? 25.150 11.288 -23.180 1.00 92.06 73 ASP A N 1
ATOM 551 C CA . ASP A 1 73 ? 23.926 12.007 -22.833 1.00 92.06 73 ASP A CA 1
ATOM 552 C C . ASP A 1 73 ? 22.702 11.329 -23.460 1.00 92.06 73 ASP A C 1
ATOM 554 O O . ASP A 1 73 ? 22.561 11.276 -24.689 1.00 92.06 73 ASP A O 1
ATOM 558 N N . ILE A 1 74 ? 21.785 10.868 -22.608 1.00 89.19 74 ILE A N 1
ATOM 559 C CA . ILE A 1 74 ? 20.462 10.404 -23.024 1.00 89.19 74 ILE A CA 1
ATOM 560 C C . ILE A 1 74 ? 19.583 11.619 -23.317 1.00 89.19 74 ILE A C 1
ATOM 562 O O . ILE A 1 74 ? 19.442 12.529 -22.498 1.00 89.19 74 ILE A O 1
ATOM 566 N N . ARG A 1 75 ? 18.957 11.631 -24.492 1.00 86.94 75 ARG A N 1
ATOM 567 C CA . ARG A 1 75 ? 17.975 12.644 -24.878 1.00 86.94 75 ARG A CA 1
ATOM 568 C C . ARG A 1 75 ? 16.581 12.060 -24.750 1.00 86.94 75 ARG A C 1
ATOM 570 O O . ARG A 1 75 ? 16.238 11.134 -25.471 1.00 86.94 75 ARG A O 1
ATOM 577 N N . TRP A 1 76 ? 15.742 12.646 -23.913 1.00 80.56 76 TRP A N 1
ATOM 578 C CA . TRP A 1 76 ? 14.336 12.264 -23.822 1.00 80.56 76 TRP A CA 1
ATOM 579 C C . TRP A 1 76 ? 13.458 13.071 -24.785 1.00 80.56 76 TRP A C 1
ATOM 581 O O . TRP A 1 76 ? 13.713 14.247 -25.075 1.00 80.56 76 TRP A O 1
ATOM 591 N N . ALA A 1 77 ? 12.372 12.460 -25.259 1.00 64.00 77 ALA A N 1
ATOM 592 C CA . ALA A 1 77 ? 11.240 13.227 -25.758 1.00 64.00 77 ALA A CA 1
ATOM 593 C C . ALA A 1 77 ? 10.712 14.097 -24.611 1.00 64.00 77 ALA A C 1
ATOM 595 O O . ALA A 1 77 ? 10.351 13.571 -23.564 1.00 64.00 77 ALA A O 1
ATOM 596 N N . ALA A 1 78 ? 10.647 15.418 -24.790 1.00 48.84 78 ALA A N 1
ATOM 597 C CA . ALA A 1 78 ? 9.940 16.302 -23.867 1.00 48.84 78 ALA A CA 1
ATOM 598 C C . ALA A 1 78 ? 8.420 16.066 -23.987 1.00 48.84 78 ALA A C 1
ATOM 600 O O . ALA A 1 78 ? 7.691 16.895 -24.521 1.00 48.84 78 ALA A O 1
ATOM 601 N N . GLN A 1 79 ? 7.952 14.893 -23.572 1.00 51.19 79 GLN A N 1
ATOM 602 C CA . GLN A 1 79 ? 6.553 14.617 -23.286 1.00 51.19 79 GLN A CA 1
ATOM 603 C C . GLN A 1 79 ? 6.407 14.709 -21.771 1.00 51.19 79 GLN A C 1
ATOM 605 O O . GLN A 1 79 ? 7.025 13.925 -21.061 1.00 51.19 79 GLN A O 1
ATOM 610 N N . ASP A 1 80 ? 5.687 15.739 -21.317 1.00 49.34 80 ASP A N 1
ATOM 611 C CA . ASP A 1 80 ? 5.196 15.982 -19.953 1.00 49.34 80 ASP A CA 1
ATOM 612 C C . ASP A 1 80 ? 5.939 15.201 -18.856 1.00 49.34 80 ASP A C 1
ATOM 614 O O . ASP A 1 80 ? 5.424 14.293 -18.208 1.00 49.34 80 ASP A O 1
ATOM 618 N N . SER A 1 81 ? 7.202 15.587 -18.659 1.00 46.34 81 SER A N 1
ATOM 619 C CA . SER A 1 81 ? 8.244 14.882 -17.902 1.00 46.34 81 SER A CA 1
ATOM 620 C C . SER A 1 81 ? 8.011 14.792 -16.387 1.00 46.34 81 SER A C 1
ATOM 622 O O . SER A 1 81 ? 8.968 14.634 -15.631 1.00 46.34 81 SER A O 1
ATOM 624 N N . LYS A 1 82 ? 6.774 14.960 -15.913 1.00 47.66 82 LYS A N 1
ATOM 625 C CA . LYS A 1 82 ? 6.403 14.882 -14.495 1.00 47.66 82 LYS A CA 1
ATOM 626 C C . LYS A 1 82 ? 5.678 13.589 -14.121 1.00 47.66 82 LYS A C 1
ATOM 628 O O . LYS A 1 82 ? 5.570 13.316 -12.934 1.00 47.66 82 LYS A O 1
ATOM 633 N N . GLU A 1 83 ? 5.197 12.801 -15.085 1.00 52.09 83 GLU A N 1
ATOM 634 C CA . GLU A 1 83 ? 4.255 11.701 -14.800 1.00 52.09 83 GLU A CA 1
ATOM 635 C C . GLU A 1 83 ? 4.860 10.287 -14.858 1.00 52.09 83 GLU A C 1
ATOM 637 O O . GLU A 1 83 ? 4.184 9.327 -14.503 1.00 52.09 83 GLU A O 1
ATOM 642 N N . TRP A 1 84 ? 6.119 10.124 -15.285 1.00 61.25 84 TRP A N 1
ATOM 643 C CA . TRP A 1 84 ? 6.734 8.794 -15.490 1.00 61.25 84 TRP A CA 1
ATOM 644 C C . TRP A 1 84 ? 7.760 8.395 -14.429 1.00 61.25 84 TRP A C 1
ATOM 646 O O . TRP A 1 84 ? 8.534 7.463 -14.638 1.00 61.25 84 TRP A O 1
ATOM 656 N N . TRP A 1 85 ? 7.813 9.120 -13.313 1.00 64.81 85 TRP A N 1
ATOM 657 C CA . TRP A 1 85 ? 8.836 8.898 -12.299 1.00 64.81 85 TRP A CA 1
ATOM 658 C C . TRP A 1 85 ? 8.460 7.645 -11.510 1.00 64.81 85 TRP A C 1
ATOM 660 O O . TRP A 1 85 ? 7.542 7.661 -10.693 1.00 64.81 85 TRP A O 1
ATOM 670 N N . GLY A 1 86 ? 9.141 6.549 -11.834 1.00 77.62 86 GLY A N 1
ATOM 671 C CA . GLY A 1 86 ? 9.150 5.331 -11.038 1.00 77.62 86 GLY A CA 1
ATOM 672 C C . GLY A 1 86 ? 10.100 5.441 -9.847 1.00 77.62 86 GLY A C 1
ATOM 673 O O . GLY A 1 86 ? 10.942 6.339 -9.797 1.00 77.62 86 GLY A O 1
ATOM 674 N N . ASP A 1 87 ? 9.972 4.512 -8.906 1.00 85.94 87 ASP A N 1
ATOM 675 C CA . ASP A 1 87 ? 10.941 4.302 -7.827 1.00 85.94 87 ASP A CA 1
ATOM 676 C C . ASP A 1 87 ? 12.015 3.260 -8.194 1.00 85.94 87 ASP A C 1
ATOM 678 O O . ASP A 1 87 ? 12.994 3.119 -7.466 1.00 85.94 87 ASP A O 1
ATOM 682 N N . ASP A 1 88 ? 11.883 2.594 -9.352 1.00 89.12 88 ASP A N 1
ATOM 683 C CA . ASP A 1 88 ? 12.871 1.649 -9.875 1.00 89.12 88 ASP A CA 1
ATOM 684 C C . ASP A 1 88 ? 13.056 1.732 -11.405 1.00 89.12 88 ASP A C 1
ATOM 686 O O . ASP A 1 88 ? 12.137 2.081 -12.159 1.00 89.12 88 ASP A O 1
ATOM 690 N N . ILE A 1 89 ? 14.260 1.368 -11.864 1.00 90.25 89 ILE A N 1
ATOM 691 C CA . ILE A 1 89 ? 14.635 1.225 -13.276 1.00 90.25 89 ILE A CA 1
ATOM 692 C C . ILE A 1 89 ? 15.231 -0.165 -13.494 1.00 90.25 89 ILE A C 1
ATOM 694 O O . ILE A 1 89 ? 16.162 -0.586 -12.813 1.00 90.25 89 ILE A O 1
ATOM 698 N N . SER A 1 90 ? 14.747 -0.862 -14.517 1.00 91.88 90 SER A N 1
ATOM 699 C CA . SER A 1 90 ? 15.241 -2.184 -14.892 1.00 91.88 90 SER A CA 1
ATOM 700 C C . SER A 1 90 ? 15.439 -2.322 -16.393 1.00 91.88 90 SER A C 1
ATOM 702 O O . SER A 1 90 ? 14.714 -1.729 -17.187 1.00 91.88 90 SER A O 1
ATOM 704 N N . LEU A 1 91 ? 16.401 -3.152 -16.799 1.00 92.56 91 LEU A N 1
ATOM 705 C CA . LEU A 1 91 ? 16.613 -3.468 -18.212 1.00 92.56 91 LEU A CA 1
ATOM 706 C C . LEU A 1 91 ? 15.886 -4.755 -18.586 1.00 92.56 91 LEU A C 1
ATOM 708 O O . LEU A 1 91 ? 16.047 -5.783 -17.923 1.00 92.56 91 LEU A O 1
ATOM 712 N N . VAL A 1 92 ? 15.132 -4.700 -19.681 1.00 92.00 92 VAL A N 1
ATOM 713 C CA . VAL A 1 92 ? 14.404 -5.834 -20.256 1.00 92.00 92 VAL A CA 1
ATOM 714 C C . VAL A 1 92 ? 15.085 -6.242 -21.552 1.00 92.00 92 VAL A C 1
ATOM 716 O O . VAL A 1 92 ? 15.127 -5.469 -22.508 1.00 92.00 92 VAL A O 1
ATOM 719 N N . LEU A 1 93 ? 15.589 -7.474 -21.607 1.00 88.69 93 LEU A N 1
ATOM 720 C CA . LEU A 1 93 ? 16.054 -8.074 -22.856 1.00 88.69 93 LEU A CA 1
ATOM 721 C C . LEU A 1 93 ? 14.872 -8.738 -23.566 1.00 88.69 93 LEU A C 1
ATOM 723 O O . LEU A 1 93 ? 14.248 -9.653 -23.023 1.00 88.69 93 LEU A O 1
ATOM 727 N N . TYR A 1 94 ? 14.586 -8.314 -24.795 1.00 88.19 94 TYR A N 1
ATOM 728 C CA . TYR A 1 94 ? 13.575 -8.946 -25.635 1.00 88.19 94 TYR A CA 1
ATOM 729 C C . TYR A 1 94 ? 14.085 -9.106 -27.063 1.00 88.19 94 TYR A C 1
ATOM 731 O O . TYR A 1 94 ? 14.416 -8.130 -27.737 1.00 88.19 94 TYR A O 1
ATOM 739 N N . LYS A 1 95 ? 14.115 -10.360 -27.535 1.00 86.06 95 LYS A N 1
ATOM 740 C CA . LYS A 1 95 ? 14.826 -10.758 -28.760 1.00 86.06 95 LYS A CA 1
ATOM 741 C C . LYS A 1 95 ? 16.294 -10.319 -28.668 1.00 86.06 95 LYS A C 1
ATOM 743 O O . LYS A 1 95 ? 16.979 -10.762 -27.753 1.00 86.06 95 LYS A O 1
ATOM 748 N N . ASP A 1 96 ? 16.728 -9.440 -29.564 1.00 79.56 96 ASP A N 1
ATOM 749 C CA . ASP A 1 96 ? 18.115 -8.989 -29.686 1.00 79.56 96 ASP A CA 1
ATOM 750 C C . ASP A 1 96 ? 18.306 -7.531 -29.225 1.00 79.56 96 ASP A C 1
ATOM 752 O O . ASP A 1 96 ? 19.316 -6.924 -29.556 1.00 79.56 96 ASP A O 1
ATOM 756 N N . GLY A 1 97 ? 17.340 -6.952 -28.498 1.00 87.00 97 GLY A N 1
ATOM 757 C CA . GLY A 1 97 ? 17.389 -5.555 -28.056 1.00 87.00 97 GLY A CA 1
ATOM 758 C C . GLY A 1 97 ? 17.082 -5.370 -26.572 1.00 87.00 97 GLY A C 1
ATOM 759 O O . GLY A 1 97 ? 16.316 -6.140 -25.976 1.00 87.00 97 GLY A O 1
ATOM 760 N N . TYR A 1 98 ? 17.669 -4.324 -25.992 1.00 90.81 98 TYR A N 1
ATOM 761 C CA . TYR A 1 98 ? 17.409 -3.895 -24.621 1.00 90.81 98 TYR A CA 1
ATOM 762 C C . TYR A 1 98 ? 16.399 -2.749 -24.576 1.00 90.81 98 TYR A C 1
ATOM 764 O O . TYR A 1 98 ? 16.392 -1.850 -25.418 1.00 90.81 98 TYR A O 1
ATOM 772 N N . TYR A 1 99 ? 15.557 -2.797 -23.551 1.00 92.94 99 TYR A N 1
ATOM 773 C CA . TYR A 1 99 ? 14.541 -1.803 -23.242 1.00 92.94 99 TYR A CA 1
ATOM 774 C C . TYR A 1 99 ? 14.704 -1.352 -21.794 1.00 92.94 99 TYR A C 1
ATOM 776 O O . TYR A 1 99 ? 15.130 -2.141 -20.948 1.00 92.94 99 TYR A O 1
ATOM 784 N N . ILE A 1 100 ? 14.339 -0.107 -21.507 1.00 92.81 100 ILE A N 1
ATOM 785 C CA . ILE A 1 100 ? 14.383 0.456 -20.157 1.00 92.81 100 ILE A CA 1
ATOM 786 C C . ILE A 1 100 ? 12.957 0.437 -19.613 1.00 92.81 100 ILE A C 1
ATOM 788 O O . ILE A 1 100 ? 12.034 0.963 -20.234 1.00 92.81 100 ILE A O 1
ATOM 792 N N . LEU A 1 101 ? 12.759 -0.224 -18.478 1.00 92.88 101 LEU A N 1
ATOM 793 C CA . LEU A 1 101 ? 11.486 -0.293 -17.781 1.00 92.88 101 LEU A CA 1
ATOM 794 C C . LEU A 1 101 ? 11.546 0.563 -16.523 1.00 92.88 101 LEU A C 1
ATOM 796 O O . LEU A 1 101 ? 12.335 0.282 -15.624 1.00 92.88 101 LEU A O 1
ATOM 800 N N . TYR A 1 102 ? 10.649 1.537 -16.441 1.00 91.75 102 TYR A N 1
ATOM 801 C CA . TYR A 1 102 ? 10.397 2.312 -15.233 1.00 91.75 102 TYR A CA 1
ATOM 802 C C . TYR A 1 102 ? 9.242 1.675 -14.467 1.00 91.75 102 TYR A C 1
ATOM 804 O O . TYR A 1 102 ? 8.190 1.390 -15.055 1.00 91.75 102 TYR A O 1
ATOM 812 N N . SER A 1 103 ? 9.435 1.458 -13.167 1.00 90.94 103 SER A N 1
ATOM 813 C CA . SER A 1 103 ? 8.450 0.814 -12.293 1.00 90.94 103 SER A CA 1
ATOM 814 C C . SER A 1 103 ? 8.212 1.618 -11.018 1.00 90.94 103 SER A C 1
ATOM 816 O O . SER A 1 103 ? 9.081 2.369 -10.590 1.00 90.94 103 SER A O 1
ATOM 818 N N . ALA A 1 104 ? 7.033 1.453 -10.419 1.00 88.81 104 ALA A N 1
ATOM 819 C CA . ALA A 1 104 ? 6.732 1.887 -9.055 1.00 88.81 104 ALA A CA 1
ATOM 820 C C . ALA A 1 104 ? 6.505 0.682 -8.133 1.00 88.81 104 ALA A C 1
ATOM 822 O O . ALA A 1 104 ? 6.226 -0.426 -8.605 1.00 88.81 104 ALA A O 1
ATOM 823 N N . TYR A 1 105 ? 6.550 0.902 -6.818 1.00 85.88 105 TYR A N 1
ATOM 824 C CA . TYR A 1 105 ? 6.140 -0.065 -5.798 1.00 85.88 105 TYR A CA 1
ATOM 825 C C . TYR A 1 105 ? 6.801 -1.441 -6.002 1.00 85.88 105 TYR A C 1
ATOM 827 O O . TYR A 1 105 ? 6.162 -2.497 -5.910 1.00 85.88 105 TYR A O 1
ATOM 835 N N . GLY A 1 106 ? 8.094 -1.420 -6.337 1.00 78.19 106 GLY A N 1
ATOM 836 C CA . GLY A 1 106 ? 8.914 -2.589 -6.643 1.00 78.19 106 GLY A CA 1
ATOM 837 C C . GLY A 1 106 ? 8.876 -2.995 -8.117 1.00 78.19 106 GLY A C 1
ATOM 838 O O . GLY A 1 106 ? 9.893 -2.922 -8.787 1.00 78.19 106 GLY A O 1
ATOM 839 N N . TRP A 1 107 ? 7.728 -3.445 -8.639 1.00 84.00 107 TRP A N 1
ATOM 840 C CA . TRP A 1 107 ? 7.645 -4.036 -9.993 1.00 84.00 107 TRP A CA 1
ATOM 841 C C . TRP A 1 107 ? 6.371 -3.677 -10.753 1.00 84.00 107 TRP A C 1
ATOM 843 O O . TRP A 1 107 ? 5.861 -4.497 -11.520 1.00 84.00 107 TRP A O 1
ATOM 853 N N . TYR A 1 108 ? 5.777 -2.520 -10.478 1.00 92.06 108 TYR A N 1
ATOM 854 C CA . TYR A 1 108 ? 4.550 -2.103 -11.147 1.00 92.06 108 TYR A CA 1
ATOM 855 C C . TYR A 1 108 ? 4.979 -1.299 -12.360 1.00 92.06 108 TYR A C 1
ATOM 857 O O . TYR A 1 108 ? 5.377 -0.145 -12.189 1.00 92.06 108 TYR A O 1
ATOM 865 N N . PRO A 1 109 ? 4.980 -1.895 -13.565 1.00 93.12 109 PRO A N 1
ATOM 866 C CA . PRO A 1 109 ? 5.493 -1.211 -14.733 1.00 93.12 109 PRO A CA 1
ATOM 867 C C . PRO A 1 109 ? 4.659 0.047 -14.977 1.00 93.12 109 PRO A C 1
ATOM 869 O O . PRO A 1 109 ? 3.431 0.017 -14.874 1.00 93.12 109 PRO A O 1
ATOM 872 N N . ILE A 1 110 ? 5.340 1.144 -15.298 1.00 93.00 110 ILE A N 1
ATOM 873 C CA . ILE A 1 110 ? 4.728 2.425 -15.662 1.00 93.00 110 ILE A CA 1
ATOM 874 C C . ILE A 1 110 ? 4.921 2.641 -17.154 1.00 93.00 110 ILE A C 1
ATOM 876 O O . ILE A 1 110 ? 3.962 2.775 -17.915 1.00 93.00 110 ILE A O 1
ATOM 880 N N . VAL A 1 111 ? 6.179 2.636 -17.590 1.00 92.56 111 VAL A N 1
ATOM 881 C CA . VAL A 1 111 ? 6.545 2.896 -18.976 1.00 92.56 111 VAL A CA 1
ATOM 882 C C . VAL A 1 111 ? 7.745 2.048 -19.367 1.00 92.56 111 VAL A C 1
ATOM 884 O O . VAL A 1 111 ? 8.695 1.892 -18.603 1.00 92.56 111 VAL A O 1
ATOM 887 N N . LEU A 1 112 ? 7.679 1.484 -20.569 1.00 92.94 112 LEU A N 1
ATOM 888 C CA . LEU A 1 112 ? 8.799 0.822 -21.219 1.00 92.94 112 LEU A CA 1
ATOM 889 C C . LEU A 1 112 ? 9.262 1.695 -22.379 1.00 92.94 112 LEU A C 1
ATOM 891 O O . LEU A 1 112 ? 8.456 2.082 -23.233 1.00 92.94 112 LEU A O 1
ATOM 895 N N . THR A 1 113 ? 10.555 1.963 -22.427 1.00 92.75 113 THR A N 1
ATOM 896 C CA . THR A 1 113 ? 11.195 2.800 -23.434 1.00 92.75 113 THR A CA 1
ATOM 897 C C . THR A 1 113 ? 12.319 2.044 -24.140 1.00 92.75 113 THR A C 1
ATOM 899 O O . THR A 1 113 ? 12.721 0.944 -23.748 1.00 92.75 113 THR A O 1
ATOM 902 N N . GLN A 1 114 ? 12.811 2.628 -25.227 1.00 92.56 114 GLN A N 1
ATOM 903 C CA . GLN A 1 114 ? 13.972 2.148 -25.963 1.00 92.56 114 GLN A CA 1
ATOM 904 C C . GLN A 1 114 ? 14.845 3.335 -26.371 1.00 92.56 114 GLN A C 1
ATOM 906 O O . GLN A 1 114 ? 14.321 4.354 -26.835 1.00 92.56 114 GLN A O 1
ATOM 911 N N . LEU A 1 115 ? 16.167 3.189 -26.248 1.00 92.44 115 LEU A N 1
ATOM 912 C CA . LEU A 1 115 ? 17.126 4.112 -26.853 1.00 92.44 115 LEU A CA 1
ATOM 913 C C . LEU A 1 115 ? 17.391 3.724 -28.306 1.00 92.44 115 LEU A C 1
ATOM 915 O O . LEU A 1 115 ? 17.511 2.547 -28.647 1.00 92.44 115 LEU A O 1
ATOM 919 N N . ASN A 1 116 ? 17.493 4.731 -29.166 1.00 90.75 116 ASN A N 1
ATOM 920 C CA . ASN A 1 116 ? 17.968 4.556 -30.534 1.00 90.75 116 ASN A CA 1
ATOM 921 C C . ASN A 1 116 ? 19.459 4.941 -30.667 1.00 90.75 116 ASN A C 1
ATOM 923 O O . ASN A 1 116 ? 20.002 5.561 -29.750 1.00 90.75 116 ASN A O 1
ATOM 927 N N . PRO A 1 117 ? 20.098 4.698 -31.832 1.00 93.19 117 PRO A N 1
ATOM 928 C CA . PRO A 1 117 ? 21.517 5.016 -32.054 1.00 93.19 117 PRO A CA 1
ATOM 929 C C . PRO A 1 117 ? 21.895 6.503 -31.953 1.00 93.19 117 PRO A C 1
ATOM 931 O O . PRO A 1 117 ? 23.054 6.873 -32.086 1.00 93.19 117 PRO A O 1
ATOM 934 N N . SER A 1 118 ? 20.916 7.400 -31.805 1.00 91.50 118 SER A N 1
ATOM 935 C CA . SER A 1 118 ? 21.137 8.828 -31.537 1.00 91.50 118 SER A CA 1
ATOM 936 C C . SER A 1 118 ? 20.979 9.172 -30.051 1.00 91.50 118 SER A C 1
ATOM 938 O O . SER A 1 118 ? 20.813 10.348 -29.716 1.00 91.50 118 SER A O 1
ATOM 940 N N . ASN A 1 119 ? 20.993 8.156 -29.180 1.00 91.81 119 ASN A N 1
ATOM 941 C CA . ASN A 1 119 ? 20.771 8.223 -27.733 1.00 91.81 119 ASN A CA 1
ATOM 942 C C . ASN A 1 119 ? 19.432 8.856 -27.364 1.00 91.81 119 ASN A C 1
ATOM 944 O O . ASN A 1 119 ? 19.290 9.472 -26.309 1.00 91.81 119 ASN A O 1
ATOM 948 N N . TYR A 1 120 ? 18.456 8.758 -28.266 1.00 91.44 120 TYR A N 1
ATOM 949 C CA . TYR A 1 120 ? 17.136 9.312 -28.046 1.00 91.44 120 TYR A CA 1
ATOM 950 C C . TYR A 1 120 ? 16.203 8.240 -27.498 1.00 91.44 120 TYR A C 1
ATOM 952 O O . TYR A 1 120 ? 15.993 7.205 -28.136 1.00 91.44 120 TYR A O 1
ATOM 960 N N . GLU A 1 121 ? 15.645 8.518 -26.327 1.00 90.88 121 GLU A N 1
ATOM 961 C CA . GLU A 1 121 ? 14.727 7.650 -25.614 1.00 90.88 121 GLU A CA 1
ATOM 962 C C . GLU A 1 121 ? 13.293 7.859 -26.081 1.00 90.88 121 GLU A C 1
ATOM 964 O O . GLU A 1 121 ? 12.736 8.961 -26.012 1.00 90.88 121 GLU A O 1
ATOM 969 N N . ARG A 1 122 ? 12.685 6.771 -26.554 1.00 89.06 122 ARG A N 1
ATOM 970 C CA . ARG A 1 122 ? 11.310 6.748 -27.039 1.00 89.06 122 ARG A CA 1
ATOM 971 C C . ARG A 1 122 ? 10.469 5.782 -26.217 1.00 89.06 122 ARG A C 1
ATOM 973 O O . ARG A 1 122 ? 10.859 4.638 -26.001 1.00 89.06 122 ARG A O 1
ATOM 980 N N . VAL A 1 123 ? 9.270 6.222 -25.844 1.00 90.31 123 VAL A N 1
ATOM 981 C CA . VAL A 1 123 ? 8.250 5.368 -25.226 1.00 90.31 123 VAL A CA 1
ATOM 982 C C . VAL A 1 123 ? 7.761 4.311 -26.215 1.00 90.31 123 VAL A C 1
ATOM 984 O O . VAL A 1 123 ? 7.344 4.633 -27.328 1.00 90.31 123 VAL A O 1
ATOM 987 N N . ILE A 1 124 ? 7.771 3.055 -25.778 1.00 91.81 124 ILE A N 1
ATOM 988 C CA . ILE A 1 124 ? 7.253 1.899 -26.516 1.00 91.81 124 ILE A CA 1
ATOM 989 C C . ILE A 1 124 ? 5.864 1.535 -25.997 1.00 91.81 124 ILE A C 1
ATOM 991 O O . ILE A 1 124 ? 4.926 1.375 -26.785 1.00 91.81 124 ILE A O 1
ATOM 995 N N . CYS A 1 125 ? 5.717 1.449 -24.673 1.00 91.94 125 CYS A N 1
ATOM 996 C CA . CYS A 1 125 ? 4.448 1.132 -24.028 1.00 91.94 125 CYS A CA 1
ATOM 997 C C . CYS A 1 125 ? 4.273 1.887 -22.715 1.00 91.94 125 CYS A C 1
ATOM 999 O O . CYS A 1 125 ? 5.240 2.122 -21.995 1.00 91.94 125 CYS A O 1
ATOM 1001 N N . GLN A 1 126 ? 3.017 2.180 -22.390 1.00 93.12 126 GLN A N 1
ATOM 1002 C CA . GLN A 1 126 ? 2.589 2.616 -21.066 1.00 93.12 126 GLN A CA 1
ATOM 1003 C C . GLN A 1 126 ? 1.700 1.539 -20.458 1.00 93.12 126 GLN A C 1
ATOM 1005 O O . GLN A 1 126 ? 0.867 0.944 -21.151 1.00 93.12 126 GLN A O 1
ATOM 1010 N N . PHE A 1 127 ? 1.866 1.313 -19.166 1.00 93.31 127 PHE A N 1
ATOM 1011 C CA . PHE A 1 127 ? 1.159 0.295 -18.411 1.00 93.31 127 PHE A CA 1
ATOM 1012 C C . PHE A 1 127 ? 0.283 0.944 -17.342 1.00 93.31 127 PHE A C 1
ATOM 1014 O O . PHE A 1 127 ? 0.542 2.050 -16.873 1.00 93.31 127 PHE A O 1
ATOM 1021 N N . GLU A 1 128 ? -0.768 0.238 -16.955 1.00 93.69 128 GLU A N 1
ATOM 1022 C CA . GLU A 1 128 ? -1.493 0.493 -15.719 1.00 93.69 128 GLU A CA 1
ATOM 1023 C C . GLU A 1 128 ? -1.446 -0.774 -14.883 1.00 93.69 128 GLU A C 1
ATOM 1025 O O . GLU A 1 128 ? -1.747 -1.860 -15.376 1.00 93.69 128 GLU A O 1
ATOM 1030 N N . THR A 1 129 ? -1.073 -0.633 -13.614 1.00 92.69 129 THR A N 1
ATOM 1031 C CA . THR A 1 129 ? -1.240 -1.713 -12.647 1.00 92.69 129 THR A CA 1
ATOM 1032 C C . THR A 1 129 ? -2.486 -1.428 -11.828 1.00 92.69 129 THR A C 1
ATOM 1034 O O . THR A 1 129 ? -2.576 -0.408 -11.149 1.00 92.69 129 THR A O 1
ATOM 1037 N N . VAL A 1 130 ? -3.457 -2.329 -11.916 1.00 94.12 130 VAL A N 1
ATOM 1038 C CA . VAL A 1 130 ? -4.659 -2.328 -11.090 1.00 94.12 130 VAL A CA 1
ATOM 1039 C C . VAL A 1 130 ? -4.419 -3.279 -9.931 1.00 94.12 130 VAL A C 1
ATOM 1041 O O . VAL A 1 130 ? -4.017 -4.422 -10.145 1.00 94.12 130 VAL A O 1
ATOM 1044 N N . VAL A 1 131 ? -4.667 -2.818 -8.711 1.00 94.38 131 VAL A N 1
ATOM 1045 C CA . VAL A 1 131 ? -4.693 -3.677 -7.529 1.00 94.38 131 VAL A CA 1
ATOM 1046 C C . VAL A 1 131 ? -6.144 -3.850 -7.118 1.00 94.38 131 VAL A C 1
ATOM 1048 O O . VAL A 1 131 ? -6.863 -2.876 -6.899 1.00 94.38 131 VAL A O 1
ATOM 1051 N N . GLU A 1 132 ? -6.583 -5.098 -7.076 1.00 94.44 132 GLU A N 1
ATOM 1052 C CA . GLU A 1 132 ? -7.905 -5.491 -6.620 1.00 94.44 132 GLU A CA 1
ATOM 1053 C C . GLU A 1 132 ? -7.799 -6.023 -5.195 1.00 94.44 132 GLU A C 1
ATOM 1055 O O . GLU A 1 132 ? -7.002 -6.914 -4.898 1.00 94.44 132 GLU A O 1
ATOM 1060 N N . GLU A 1 133 ? -8.618 -5.465 -4.319 1.00 95.56 133 GLU A N 1
ATOM 1061 C CA . GLU A 1 133 ? -8.819 -5.970 -2.972 1.00 95.56 133 GLU A CA 1
ATOM 1062 C C . GLU A 1 133 ? -9.831 -7.120 -3.001 1.00 95.56 133 GLU A C 1
ATOM 1064 O O . GLU A 1 133 ? -10.935 -6.972 -3.530 1.00 95.56 133 GLU A O 1
ATOM 1069 N N . VAL A 1 134 ? -9.469 -8.266 -2.425 1.00 95.69 134 VAL A N 1
ATOM 1070 C CA . VAL A 1 134 ? -10.327 -9.454 -2.375 1.00 95.69 134 VAL A CA 1
ATOM 1071 C C . VAL A 1 134 ? -10.377 -10.036 -0.969 1.00 95.69 134 VAL A C 1
ATOM 1073 O O . VAL A 1 134 ? -9.424 -9.935 -0.201 1.00 95.69 134 VAL A O 1
ATOM 1076 N N . VAL A 1 135 ? -11.490 -10.687 -0.627 1.00 96.06 135 VAL A N 1
ATOM 1077 C CA . VAL A 1 135 ? -11.599 -11.433 0.634 1.00 96.06 135 VAL A CA 1
ATOM 1078 C C . VAL A 1 135 ? -10.543 -12.538 0.651 1.00 96.06 135 VAL A C 1
ATOM 1080 O O . VAL A 1 135 ? -10.522 -13.381 -0.252 1.00 96.06 135 VAL A O 1
ATOM 1083 N N . GLY A 1 136 ? -9.680 -12.525 1.665 1.00 93.12 136 GLY A N 1
ATOM 1084 C CA . GLY A 1 136 ? -8.627 -13.517 1.820 1.00 93.12 136 GLY A CA 1
ATOM 1085 C C . GLY A 1 136 ? -9.148 -14.857 2.333 1.00 93.12 136 GLY A C 1
ATOM 1086 O O . GLY A 1 136 ? -10.292 -14.995 2.771 1.00 93.12 136 GLY A O 1
ATOM 1087 N N . GLU A 1 137 ? -8.290 -15.876 2.289 1.00 88.81 137 GLU A N 1
ATOM 1088 C CA . GLU A 1 137 ? -8.672 -17.249 2.661 1.00 88.81 137 GLU A CA 1
ATOM 1089 C C . GLU A 1 137 ? -9.063 -17.393 4.141 1.00 88.81 137 GLU A C 1
ATOM 1091 O O . GLU A 1 137 ? -9.873 -18.250 4.499 1.00 88.81 137 GLU A O 1
ATOM 1096 N N . LYS A 1 138 ? -8.501 -16.545 5.008 1.00 83.44 138 LYS A N 1
ATOM 1097 C CA . LYS A 1 138 ? -8.757 -16.522 6.452 1.00 83.44 138 LYS A CA 1
ATOM 1098 C C . LYS A 1 138 ? -9.833 -15.485 6.788 1.00 83.44 138 LYS A C 1
ATOM 1100 O O . LYS A 1 138 ? -9.531 -14.462 7.395 1.00 83.44 138 LYS A O 1
ATOM 1105 N N . CYS A 1 139 ? -11.077 -15.745 6.383 1.00 89.94 139 CYS A N 1
ATOM 1106 C CA . CYS A 1 139 ? -12.233 -14.963 6.831 1.00 89.94 139 CYS A CA 1
ATOM 1107 C C . CYS A 1 139 ? -13.208 -15.838 7.634 1.00 89.94 139 CYS A C 1
ATOM 1109 O O . CYS A 1 139 ? -13.676 -16.868 7.145 1.00 89.94 139 CYS A O 1
ATOM 1111 N N . GLU A 1 140 ? -13.512 -15.426 8.866 1.00 92.81 140 GLU A N 1
ATOM 1112 C CA . GLU A 1 140 ? -14.443 -16.132 9.758 1.00 92.81 140 GLU A CA 1
ATOM 1113 C C . GLU A 1 140 ? -15.909 -15.826 9.414 1.00 92.81 140 GLU A C 1
ATOM 1115 O O . GLU A 1 140 ? -16.759 -16.716 9.475 1.00 92.81 140 GLU A O 1
ATOM 1120 N N . ASP A 1 141 ? -16.201 -14.591 8.988 1.00 93.50 141 ASP A N 1
ATOM 1121 C CA . ASP A 1 141 ? -17.531 -14.152 8.551 1.00 93.50 141 ASP A CA 1
ATOM 1122 C C . ASP A 1 141 ? -17.491 -13.676 7.097 1.00 93.50 141 ASP A C 1
ATOM 1124 O O . ASP A 1 141 ? -17.363 -12.485 6.800 1.00 93.50 141 ASP A O 1
ATOM 1128 N N . LYS A 1 142 ? -17.629 -14.638 6.176 1.00 92.38 142 LYS A N 1
ATOM 1129 C CA . LYS A 1 142 ? -17.582 -14.388 4.732 1.00 92.38 142 LYS A CA 1
ATOM 1130 C C . LYS A 1 142 ? -18.592 -13.332 4.268 1.00 92.38 142 LYS A C 1
ATOM 1132 O O . LYS A 1 142 ? -18.274 -12.525 3.399 1.00 92.38 142 LYS A O 1
ATOM 1137 N N . ALA A 1 143 ? -19.794 -13.328 4.842 1.00 93.25 143 ALA A N 1
ATOM 1138 C CA . ALA A 1 143 ? -20.845 -12.403 4.435 1.00 93.25 143 ALA A CA 1
ATOM 1139 C C . ALA A 1 143 ? -20.500 -10.962 4.832 1.00 93.25 143 ALA A C 1
ATOM 1141 O O . ALA A 1 143 ? -20.711 -10.044 4.037 1.00 93.25 143 ALA A O 1
ATOM 1142 N N . LEU A 1 144 ? -19.935 -10.765 6.029 1.00 96.12 144 LEU A N 1
ATOM 1143 C CA . LEU A 1 144 ? -19.447 -9.457 6.455 1.00 96.12 144 LEU A CA 1
ATOM 1144 C C . LEU A 1 144 ? -18.259 -8.990 5.602 1.00 96.12 144 LEU A C 1
ATOM 1146 O O . LEU A 1 144 ? -18.307 -7.866 5.100 1.00 96.12 144 LEU A O 1
ATOM 1150 N N . CYS A 1 145 ? -17.226 -9.817 5.389 1.00 96.81 145 CYS A N 1
ATOM 1151 C CA . CYS A 1 145 ? -16.075 -9.372 4.589 1.00 96.81 145 CYS A CA 1
ATOM 1152 C C . CYS A 1 145 ? -16.450 -9.078 3.126 1.00 96.81 145 CYS A C 1
ATOM 1154 O O . CYS A 1 145 ? -15.989 -8.090 2.562 1.00 96.81 145 CYS A O 1
ATOM 1156 N N . GLU A 1 146 ? -17.354 -9.846 2.511 1.00 95.69 146 GLU A N 1
ATOM 1157 C CA . GLU A 1 146 ? -17.860 -9.507 1.173 1.00 95.69 146 GLU A CA 1
ATOM 1158 C C . GLU A 1 146 ? -18.661 -8.195 1.175 1.00 95.69 146 GLU A C 1
ATOM 1160 O O . GLU A 1 146 ? -18.491 -7.371 0.276 1.00 95.69 146 GLU A O 1
ATOM 1165 N N . LEU A 1 147 ? -19.499 -7.957 2.193 1.00 96.31 147 LEU A N 1
ATOM 1166 C CA . LEU A 1 147 ? -20.288 -6.727 2.318 1.00 96.31 147 LEU A CA 1
ATOM 1167 C C . LEU A 1 147 ? -19.403 -5.474 2.406 1.00 96.31 147 LEU A C 1
ATOM 1169 O O . LEU A 1 147 ? -19.742 -4.450 1.803 1.00 96.31 147 LEU A O 1
ATOM 1173 N N . LEU A 1 148 ? -18.279 -5.551 3.123 1.00 96.00 148 LEU A N 1
ATOM 1174 C CA . LEU A 1 148 ? -17.355 -4.432 3.353 1.00 96.00 148 LEU A CA 1
ATOM 1175 C C . LEU A 1 148 ? -16.610 -3.960 2.093 1.00 96.00 148 LEU A C 1
ATOM 1177 O O . LEU A 1 148 ? -16.171 -2.805 2.061 1.00 96.00 148 LEU A O 1
ATOM 1181 N N . LEU A 1 149 ? -16.547 -4.794 1.048 1.00 94.56 149 LEU A N 1
ATOM 1182 C CA . LEU A 1 149 ? -16.039 -4.432 -0.285 1.00 94.56 149 LEU A CA 1
ATOM 1183 C C . LEU A 1 149 ? -17.080 -3.719 -1.161 1.00 94.56 149 LEU A C 1
ATOM 1185 O O . LEU A 1 149 ? -16.771 -3.236 -2.250 1.00 94.56 149 LEU A O 1
ATOM 1189 N N . THR A 1 150 ? -18.335 -3.645 -0.717 1.00 93.44 150 THR A N 1
ATOM 1190 C CA . THR A 1 150 ? -19.421 -3.039 -1.493 1.00 93.44 150 THR A CA 1
ATOM 1191 C C . THR A 1 150 ? -19.739 -1.618 -1.037 1.00 93.44 150 THR A C 1
ATOM 1193 O O . THR A 1 150 ? -19.423 -1.185 0.069 1.00 93.44 150 THR A O 1
ATOM 1196 N N . LYS A 1 151 ? -20.504 -0.896 -1.865 1.00 89.50 151 LYS A N 1
ATOM 1197 C CA . LYS A 1 151 ? -21.084 0.406 -1.492 1.00 89.50 151 LYS A CA 1
ATOM 1198 C C . LYS A 1 151 ? -22.165 0.319 -0.404 1.00 89.50 151 LYS A C 1
ATOM 1200 O O . LYS A 1 151 ? -22.604 1.358 0.071 1.00 89.50 151 LYS A O 1
ATOM 1205 N N . GLN A 1 152 ? -22.624 -0.884 -0.046 1.00 91.75 152 GLN A N 1
ATOM 1206 C CA . GLN A 1 152 ? -23.667 -1.111 0.966 1.00 91.75 152 GLN A CA 1
ATOM 1207 C C . GLN A 1 152 ? -23.089 -1.433 2.351 1.00 91.75 152 GLN A C 1
ATOM 1209 O O . GLN A 1 152 ? -23.829 -1.821 3.253 1.00 91.75 152 GLN A O 1
ATOM 1214 N N . ARG A 1 153 ? -21.771 -1.288 2.522 1.00 94.50 153 ARG A N 1
ATOM 1215 C CA . ARG A 1 153 ? -21.086 -1.493 3.797 1.00 94.50 153 ARG A CA 1
ATOM 1216 C C . ARG A 1 153 ? -21.679 -0.648 4.937 1.00 94.50 153 ARG A C 1
ATOM 1218 O O . ARG A 1 153 ? -22.171 0.455 4.682 1.00 94.50 153 ARG A O 1
ATOM 1225 N N . PRO A 1 154 ? -21.593 -1.118 6.195 1.00 95.25 154 PRO A N 1
ATOM 1226 C CA . PRO A 1 154 ? -21.944 -0.310 7.355 1.00 95.25 154 PRO A CA 1
ATOM 1227 C C . PRO A 1 154 ? -21.162 1.008 7.389 1.00 95.25 154 PRO A C 1
ATOM 1229 O O . PRO A 1 154 ? -19.970 1.058 7.073 1.00 95.25 154 PRO A O 1
ATOM 1232 N N . SER A 1 155 ? -21.839 2.080 7.793 1.00 96.25 155 SER A N 1
ATOM 1233 C CA . SER A 1 155 ? -21.195 3.372 8.023 1.00 96.25 155 SER A CA 1
ATOM 1234 C C . SER A 1 155 ? -20.336 3.328 9.280 1.00 96.25 155 SER A C 1
ATOM 1236 O O . SER A 1 155 ? -20.738 2.748 10.292 1.00 96.25 155 SER A O 1
ATOM 1238 N N . TYR A 1 156 ? -19.197 4.017 9.246 1.00 97.12 156 TYR A N 1
ATOM 1239 C CA . TYR A 1 156 ? -18.409 4.234 10.451 1.00 97.12 156 TYR A CA 1
ATOM 1240 C C . TYR A 1 156 ? -19.152 5.104 11.465 1.00 97.12 156 TYR A C 1
ATOM 1242 O O . TYR A 1 156 ? -19.816 6.088 11.109 1.00 97.12 156 TYR A O 1
ATOM 1250 N N . LEU A 1 157 ? -18.985 4.752 12.737 1.00 97.50 157 LEU A N 1
ATOM 1251 C CA . LEU A 1 157 ? -19.344 5.574 13.879 1.00 97.50 157 LEU A CA 1
ATOM 1252 C C . LEU A 1 157 ? -18.574 6.894 13.799 1.00 97.50 157 LEU A C 1
ATOM 1254 O O . LEU A 1 157 ? -17.379 6.924 13.507 1.00 97.50 157 LEU A O 1
ATOM 1258 N N . GLN A 1 158 ? -19.282 7.996 14.017 1.00 95.88 158 GLN A N 1
ATOM 1259 C CA . GLN A 1 158 ? -18.736 9.335 13.834 1.00 95.88 158 GLN A CA 1
ATOM 1260 C C . GLN A 1 158 ? -18.210 9.871 15.162 1.00 95.88 158 GLN A C 1
ATOM 1262 O O . GLN A 1 158 ? -18.981 10.104 16.089 1.00 95.88 158 GLN A O 1
ATOM 1267 N N . PHE A 1 159 ? -16.907 10.121 15.227 1.00 93.81 159 PHE A N 1
ATOM 1268 C CA . PHE A 1 159 ? -16.284 10.819 16.344 1.00 93.81 159 PHE A CA 1
ATOM 1269 C C . PHE A 1 159 ? -16.472 12.323 16.113 1.00 93.81 159 PHE A C 1
ATOM 1271 O O . PHE A 1 159 ? -15.938 12.895 15.157 1.00 93.81 159 PHE A O 1
ATOM 1278 N N . THR A 1 160 ? -17.293 12.970 16.941 1.00 89.19 160 THR A N 1
ATOM 1279 C CA . THR A 1 160 ? -17.681 14.383 16.762 1.00 89.19 160 THR A CA 1
ATOM 1280 C C . THR A 1 160 ? -17.200 15.295 17.881 1.00 89.19 160 THR A C 1
ATOM 1282 O O . THR A 1 160 ? -17.078 16.500 17.667 1.00 89.19 160 THR A O 1
ATOM 1285 N N . GLU A 1 161 ? -16.917 14.753 19.063 1.00 88.25 161 GLU A N 1
ATOM 1286 C CA . GLU A 1 161 ? -16.503 15.541 20.222 1.00 88.25 161 GLU A CA 1
ATOM 1287 C C . GLU A 1 161 ? -15.002 15.807 20.147 1.00 88.25 161 GLU A C 1
ATOM 1289 O O . GLU A 1 161 ? -14.203 14.894 20.317 1.00 88.25 161 GLU A O 1
ATOM 1294 N N . SER A 1 162 ? -14.595 17.046 19.860 1.00 88.31 162 SER A N 1
ATOM 1295 C CA . SER A 1 162 ? -13.176 17.411 19.932 1.00 88.31 162 SER A CA 1
ATOM 1296 C C . SER A 1 162 ? -12.685 17.237 21.361 1.00 88.31 162 SER A C 1
ATOM 1298 O O . SER A 1 162 ? -13.298 17.767 22.287 1.00 88.31 162 SER A O 1
ATOM 1300 N N . HIS A 1 163 ? -11.555 16.559 21.525 1.00 88.75 163 HIS A N 1
ATOM 1301 C CA . HIS A 1 163 ? -11.026 16.243 22.840 1.00 88.75 163 HIS A CA 1
ATOM 1302 C C . HIS A 1 163 ? -9.561 16.657 22.946 1.00 88.75 163 HIS A C 1
ATOM 1304 O O . HIS A 1 163 ? -8.814 16.581 21.974 1.00 88.75 163 HIS A O 1
ATOM 1310 N N . GLN A 1 164 ? -9.142 17.131 24.117 1.00 87.56 164 GLN A N 1
ATOM 1311 C CA . GLN A 1 164 ? -7.743 17.467 24.381 1.00 87.56 164 GLN A CA 1
ATOM 1312 C C . GLN A 1 164 ? -7.250 16.670 25.580 1.00 87.56 164 GLN A C 1
ATOM 1314 O O . GLN A 1 164 ? -7.954 16.534 26.577 1.00 87.56 164 GLN A O 1
ATOM 1319 N N . LEU A 1 165 ? -6.032 16.149 25.467 1.00 88.12 165 LEU A N 1
ATOM 1320 C CA . LEU A 1 165 ? -5.342 15.488 26.567 1.00 88.12 165 LEU A CA 1
ATOM 1321 C C . LEU A 1 165 ? -4.467 16.503 27.302 1.00 88.12 165 LEU A C 1
ATOM 1323 O O . LEU A 1 165 ? -3.922 17.427 26.691 1.00 88.12 165 LEU A O 1
ATOM 1327 N N . GLU A 1 166 ? -4.314 16.328 28.611 1.00 86.00 166 GLU A N 1
ATOM 1328 C CA . GLU A 1 166 ? -3.398 17.156 29.389 1.00 86.00 166 GLU A CA 1
ATOM 1329 C C . GLU A 1 166 ? -1.942 16.939 28.933 1.00 86.00 166 GLU A C 1
ATOM 1331 O O . GLU A 1 166 ? -1.543 15.809 28.615 1.00 86.00 166 GLU A O 1
ATOM 1336 N N . PRO A 1 167 ? -1.103 17.994 28.932 1.00 81.25 167 PRO A N 1
ATOM 1337 C CA . PRO A 1 167 ? 0.313 17.859 28.617 1.00 81.25 167 PRO A CA 1
ATOM 1338 C C . PRO A 1 167 ? 0.987 16.776 29.470 1.00 81.25 167 PRO A C 1
ATOM 1340 O O . PRO A 1 167 ? 0.891 16.780 30.695 1.00 81.25 167 PRO A O 1
ATOM 1343 N N . GLY A 1 168 ? 1.691 15.847 28.819 1.00 78.88 168 GLY A N 1
ATOM 1344 C CA . GLY A 1 168 ? 2.396 14.754 29.493 1.00 78.88 168 GLY A CA 1
ATOM 1345 C C . GLY A 1 168 ? 1.531 13.551 29.881 1.00 78.88 168 GLY A C 1
ATOM 1346 O O . GLY A 1 168 ? 2.087 12.595 30.406 1.00 78.88 168 GLY A O 1
ATOM 1347 N N . LYS A 1 169 ? 0.217 13.553 29.605 1.00 82.31 169 LYS A N 1
ATOM 1348 C CA . LYS A 1 169 ? -0.655 12.366 29.741 1.00 82.31 169 LYS A CA 1
ATOM 1349 C C . LYS A 1 169 ? -0.695 11.481 28.493 1.00 82.31 169 LYS A C 1
ATOM 1351 O O . LYS A 1 169 ? -1.230 10.379 28.542 1.00 82.31 169 LYS A O 1
ATOM 1356 N N . LEU A 1 170 ? -0.121 11.959 27.390 1.00 81.19 170 LEU A N 1
ATOM 1357 C CA . LEU A 1 170 ? 0.137 11.186 26.182 1.00 81.19 170 LEU A CA 1
ATOM 1358 C C . LEU A 1 170 ? 1.644 10.933 26.094 1.00 81.19 170 LEU A C 1
ATOM 1360 O O . LEU A 1 170 ? 2.421 11.850 25.835 1.00 81.19 170 LEU A O 1
ATOM 1364 N N . HIS A 1 171 ? 2.062 9.694 26.341 1.00 75.19 171 HIS A N 1
ATOM 1365 C CA . HIS A 1 171 ? 3.475 9.291 26.309 1.00 75.19 171 HIS A CA 1
ATOM 1366 C C . HIS A 1 171 ? 3.932 8.802 24.923 1.00 75.19 171 HIS A C 1
ATOM 1368 O O . HIS A 1 171 ? 4.976 8.162 24.802 1.00 75.19 171 HIS A O 1
ATOM 1374 N N . LEU A 1 172 ? 3.161 9.110 23.878 1.00 76.00 172 LEU A N 1
ATOM 1375 C CA . LEU A 1 172 ? 3.461 8.772 22.492 1.00 76.00 172 LEU A CA 1
ATOM 1376 C C . LEU A 1 172 ? 4.002 10.015 21.783 1.00 76.00 172 LEU A C 1
ATOM 1378 O O . LEU A 1 172 ? 3.312 11.026 21.651 1.00 76.00 172 LEU A O 1
ATOM 1382 N N . SER A 1 173 ? 5.265 9.948 21.361 1.00 75.25 173 SER A N 1
ATOM 1383 C CA . SER A 1 173 ? 5.896 11.018 20.585 1.00 75.25 173 SER A CA 1
ATOM 1384 C C . SER A 1 173 ? 5.128 11.252 19.283 1.00 75.25 173 SER A C 1
ATOM 1386 O O . SER A 1 173 ? 4.548 10.320 18.730 1.00 75.25 173 SER A O 1
ATOM 1388 N N . GLU A 1 174 ? 5.136 12.495 18.791 1.00 81.44 174 GLU A N 1
ATOM 1389 C CA . GLU A 1 174 ? 4.573 12.856 17.476 1.00 81.44 174 GLU A CA 1
ATOM 1390 C C . GLU A 1 174 ? 3.087 12.477 17.305 1.00 81.44 174 GLU A C 1
ATOM 1392 O O . GLU A 1 174 ? 2.593 12.350 16.189 1.00 81.44 174 GLU A O 1
ATOM 1397 N N . THR A 1 175 ? 2.363 12.305 18.418 1.00 85.50 175 THR A N 1
ATOM 1398 C CA . THR A 1 175 ? 0.953 11.907 18.432 1.00 85.50 175 THR A CA 1
ATOM 1399 C C . THR A 1 175 ? 0.080 13.054 18.930 1.00 85.50 175 THR A C 1
ATOM 1401 O O . THR A 1 175 ? 0.344 13.645 19.978 1.00 85.50 175 THR A O 1
ATOM 1404 N N . GLY A 1 176 ? -0.964 13.375 18.172 1.00 85.81 176 GLY A N 1
ATOM 1405 C CA . GLY A 1 176 ? -1.999 14.339 18.529 1.00 85.81 176 GLY A CA 1
ATOM 1406 C C . GLY A 1 176 ? -3.292 13.658 18.972 1.00 85.81 176 GLY A C 1
ATOM 1407 O O . GLY A 1 176 ? -3.616 12.556 18.531 1.00 85.81 176 GLY A O 1
ATOM 1408 N N . ALA A 1 177 ? -4.043 14.344 19.833 1.00 87.94 177 ALA A N 1
ATOM 1409 C CA . ALA A 1 177 ? -5.394 13.954 20.216 1.00 87.94 177 ALA A CA 1
ATOM 1410 C C . ALA A 1 177 ? -6.417 14.498 19.208 1.00 87.94 177 ALA A C 1
ATOM 1412 O O . ALA A 1 177 ? -6.343 15.664 18.814 1.00 87.94 177 ALA A O 1
ATOM 1413 N N . GLY A 1 178 ? -7.353 13.647 18.797 1.00 89.12 178 GLY A N 1
ATOM 1414 C CA . GLY A 1 178 ? -8.417 13.972 17.861 1.00 89.12 178 GLY A CA 1
ATOM 1415 C C . GLY A 1 178 ? -9.767 14.117 18.554 1.00 89.12 178 GLY A C 1
ATOM 1416 O O . GLY A 1 178 ? -9.985 14.987 19.401 1.00 89.12 178 GLY A O 1
ATOM 1417 N N . ARG A 1 179 ? -10.718 13.290 18.130 1.00 93.75 179 ARG A N 1
ATOM 1418 C CA . ARG A 1 179 ? -12.107 13.338 18.589 1.00 93.75 179 ARG A CA 1
ATOM 1419 C C . ARG A 1 179 ? -12.439 12.110 19.422 1.00 93.75 179 ARG A C 1
ATOM 1421 O O . ARG A 1 179 ? -11.800 11.080 19.260 1.00 93.75 179 ARG A O 1
ATOM 1428 N N . ALA A 1 180 ? -13.438 12.213 20.289 1.00 95.19 180 ALA A N 1
ATOM 1429 C CA . ALA A 1 180 ? -13.889 11.132 21.154 1.00 95.19 180 ALA A CA 1
ATOM 1430 C C . ALA A 1 180 ? -15.335 10.701 20.857 1.00 95.19 180 ALA A C 1
ATOM 1432 O O . ALA A 1 180 ? -16.126 11.456 20.279 1.00 95.19 180 ALA A O 1
ATOM 1433 N N . LEU A 1 181 ? -15.656 9.467 21.247 1.00 96.38 181 LEU A N 1
ATOM 1434 C CA . LEU A 1 181 ? -16.990 8.874 21.207 1.00 96.38 181 LEU A CA 1
ATOM 1435 C C . LEU A 1 181 ? -17.099 7.772 22.271 1.00 96.38 181 LEU A C 1
ATOM 1437 O O . LEU A 1 181 ? -16.138 7.045 22.510 1.00 96.38 181 LEU A O 1
ATOM 1441 N N . ALA A 1 182 ? -18.271 7.628 22.892 1.00 96.38 182 ALA A N 1
ATOM 1442 C CA . ALA A 1 182 ? -18.565 6.474 23.737 1.00 96.38 182 ALA A CA 1
ATOM 1443 C C . ALA A 1 182 ? -18.983 5.278 22.867 1.00 96.38 182 ALA A C 1
ATOM 1445 O O . ALA A 1 182 ? -19.935 5.392 22.093 1.00 96.38 182 ALA A O 1
ATOM 1446 N N . ILE A 1 183 ? -18.268 4.157 22.962 1.00 96.25 183 ILE A N 1
ATOM 1447 C CA . ILE A 1 183 ? -18.550 2.935 22.198 1.00 96.25 183 ILE A CA 1
ATOM 1448 C C . ILE A 1 183 ? -18.329 1.699 23.070 1.00 96.25 183 ILE A C 1
ATOM 1450 O O . ILE A 1 183 ? -17.458 1.705 23.924 1.00 96.25 183 ILE A O 1
ATOM 1454 N N . ASP A 1 184 ? -19.117 0.651 22.841 1.00 97.56 184 ASP A N 1
ATOM 1455 C CA . ASP A 1 184 ? -18.942 -0.674 23.456 1.00 97.56 184 ASP A CA 1
ATOM 1456 C C . ASP A 1 184 ? -17.862 -1.430 22.676 1.00 97.56 184 ASP A C 1
ATOM 1458 O O . ASP A 1 184 ? -18.156 -1.998 21.616 1.00 97.56 184 ASP A O 1
ATOM 1462 N N . VAL A 1 185 ? -16.600 -1.311 23.115 1.00 96.94 185 VAL A N 1
ATOM 1463 C CA . VAL A 1 185 ? -15.440 -1.827 22.358 1.00 96.94 185 VAL A CA 1
ATOM 1464 C C . VAL A 1 185 ? -15.246 -3.326 22.502 1.00 96.94 185 VAL A C 1
ATOM 1466 O O . VAL A 1 185 ? -14.783 -3.966 21.556 1.00 96.94 185 VAL A O 1
ATOM 1469 N N . ASP A 1 186 ? -15.565 -3.880 23.672 1.00 96.62 186 ASP A N 1
ATOM 1470 C CA . ASP A 1 186 ? -15.342 -5.286 24.012 1.00 96.62 186 ASP A CA 1
ATOM 1471 C C . ASP A 1 186 ? -16.614 -6.142 23.946 1.00 96.62 186 ASP A C 1
ATOM 1473 O O . ASP A 1 186 ? -16.573 -7.349 24.217 1.00 96.62 186 ASP A O 1
ATOM 1477 N N . ASN A 1 187 ? -17.709 -5.538 23.474 1.00 97.56 187 ASN A N 1
ATOM 1478 C CA . ASN A 1 187 ? -18.999 -6.168 23.244 1.00 97.56 187 ASN A CA 1
ATOM 1479 C C . ASN A 1 187 ? -19.594 -6.772 24.529 1.00 97.56 187 ASN A C 1
ATOM 1481 O O . ASN A 1 187 ? -20.238 -7.829 24.479 1.00 97.56 187 ASN A O 1
ATOM 1485 N N . ASP A 1 188 ? -19.372 -6.118 25.675 1.00 96.75 188 ASP A N 1
ATOM 1486 C CA . ASP A 1 188 ? -19.915 -6.503 26.983 1.00 96.75 188 ASP A CA 1
ATOM 1487 C C . ASP A 1 188 ? -21.241 -5.793 27.331 1.00 96.75 188 ASP A C 1
ATOM 1489 O O . ASP A 1 188 ? -21.886 -6.118 28.339 1.00 96.75 188 ASP A O 1
ATOM 1493 N N . GLY A 1 189 ? -21.673 -4.857 26.480 1.00 96.88 189 GLY A N 1
ATOM 1494 C CA . GLY A 1 189 ? -22.889 -4.066 26.637 1.00 96.88 189 GLY A CA 1
ATOM 1495 C C . GLY A 1 189 ? -22.710 -2.743 27.388 1.00 96.88 189 GLY A C 1
ATOM 1496 O O . GLY A 1 189 ? -23.714 -2.066 27.639 1.00 96.88 189 GLY A O 1
ATOM 1497 N N . LYS A 1 190 ? -21.488 -2.358 27.769 1.00 96.44 190 LYS A N 1
ATOM 1498 C CA . LYS A 1 190 ? -21.162 -1.049 28.351 1.00 96.44 190 LYS A CA 1
ATOM 1499 C C . LYS A 1 190 ? -20.382 -0.216 27.346 1.00 96.44 190 LYS A C 1
ATOM 1501 O O . LYS A 1 190 ? -19.564 -0.732 26.613 1.00 96.44 190 LYS A O 1
ATOM 1506 N N . GLU A 1 191 ? -20.639 1.088 27.320 1.00 96.50 191 GLU A N 1
ATOM 1507 C CA . GLU A 1 191 ? -19.894 2.000 26.450 1.00 96.50 191 GLU A CA 1
ATOM 1508 C C . GLU A 1 191 ? -18.735 2.654 27.211 1.00 96.50 191 GLU A C 1
ATOM 1510 O O . GLU A 1 191 ? -18.919 3.170 28.319 1.00 96.50 191 GLU A O 1
ATOM 1515 N N . GLU A 1 192 ? -17.558 2.695 26.590 1.00 95.12 192 GLU A N 1
ATOM 1516 C CA . GLU A 1 192 ? -16.373 3.381 27.094 1.00 95.12 192 GLU A CA 1
ATOM 1517 C C . GLU A 1 192 ? -16.001 4.597 26.241 1.00 95.12 192 GLU A C 1
ATOM 1519 O O . GLU A 1 192 ? -16.209 4.601 25.026 1.00 95.12 192 GLU A O 1
ATOM 1524 N N . PRO A 1 193 ? -15.428 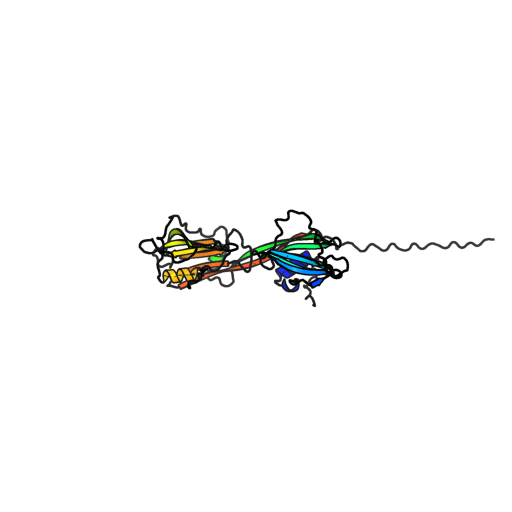5.652 26.849 1.00 96.12 193 PRO A N 1
ATOM 1525 C CA . PRO A 1 193 ? -14.968 6.815 26.108 1.00 96.12 193 PRO A CA 1
ATOM 1526 C C . PRO A 1 193 ? -13.687 6.475 25.337 1.00 96.12 193 PRO A C 1
ATOM 1528 O O . PRO A 1 193 ? -12.609 6.350 25.918 1.00 96.12 193 PRO A O 1
ATOM 1531 N N . ILE A 1 194 ? -13.803 6.363 24.020 1.00 97.06 194 ILE A N 1
ATOM 1532 C CA . ILE A 1 194 ? -12.689 6.117 23.107 1.00 97.06 194 ILE A CA 1
ATOM 1533 C C . ILE A 1 194 ? -12.311 7.416 22.409 1.00 97.06 194 ILE A C 1
ATOM 1535 O O . ILE A 1 194 ? -13.181 8.198 22.027 1.00 97.06 194 ILE A O 1
ATOM 1539 N N . ILE A 1 195 ? -11.015 7.646 22.232 1.00 96.44 195 ILE A N 1
ATOM 1540 C CA . ILE A 1 195 ? -10.458 8.794 21.520 1.00 96.44 195 ILE A CA 1
ATOM 1541 C C . ILE A 1 195 ? -9.696 8.335 20.279 1.00 96.44 195 ILE A C 1
ATOM 1543 O O . ILE A 1 195 ? -8.941 7.371 20.332 1.00 96.44 195 ILE A O 1
ATOM 1547 N N . GLU A 1 196 ? -9.888 9.041 19.170 1.00 96.19 196 GLU A N 1
ATOM 1548 C CA . GLU A 1 196 ? -9.039 8.964 17.984 1.00 96.19 196 GLU A CA 1
ATOM 1549 C C . GLU A 1 196 ? -7.733 9.723 18.241 1.00 96.19 196 GLU A C 1
ATOM 1551 O O . GLU A 1 196 ? -7.731 10.887 18.649 1.00 96.19 196 GLU A O 1
ATOM 1556 N N . LEU A 1 197 ? -6.616 9.066 17.970 1.00 93.88 197 LEU A N 1
ATOM 1557 C CA . LEU A 1 197 ? -5.264 9.584 18.063 1.00 93.88 197 LEU A CA 1
ATOM 1558 C C . LEU A 1 197 ? -4.632 9.546 16.674 1.00 93.88 197 LEU A C 1
ATOM 1560 O O . LEU A 1 197 ? -4.831 8.601 15.912 1.00 93.88 197 LEU A O 1
ATOM 1564 N N . GLN A 1 198 ? -3.850 10.570 16.354 1.00 92.19 198 GLN A N 1
ATOM 1565 C CA . GLN A 1 198 ? -3.134 10.664 15.088 1.00 92.19 198 GLN A CA 1
ATOM 1566 C C . GLN A 1 198 ? -1.640 10.740 15.363 1.00 92.19 198 GLN A C 1
ATOM 1568 O O . GLN A 1 198 ? -1.156 11.737 15.896 1.00 92.19 198 GLN A O 1
ATOM 1573 N N . TYR A 1 199 ? -0.905 9.707 14.973 1.00 90.69 199 TYR A N 1
ATOM 1574 C CA . TYR A 1 199 ? 0.547 9.760 14.875 1.00 90.69 199 TYR A CA 1
ATOM 1575 C C . TYR A 1 199 ? 0.937 10.429 13.553 1.00 90.69 199 TYR A C 1
ATOM 1577 O O . TYR A 1 199 ? 0.386 10.085 12.506 1.00 90.69 199 TYR A O 1
ATOM 1585 N N . ALA A 1 200 ? 1.867 11.383 13.598 1.00 88.31 200 ALA A N 1
ATOM 1586 C CA . ALA A 1 200 ? 2.381 12.088 12.429 1.00 88.31 200 ALA A CA 1
ATOM 1587 C C . ALA A 1 200 ? 3.870 12.440 12.598 1.00 88.31 200 ALA A C 1
ATOM 1589 O O . ALA A 1 200 ? 4.216 13.464 13.192 1.00 88.31 200 ALA A O 1
ATOM 1590 N N . SER A 1 201 ? 4.757 11.624 12.027 1.00 83.12 201 SER A N 1
ATOM 1591 C CA . SER A 1 201 ? 6.186 11.925 11.941 1.00 83.12 201 SER A CA 1
ATOM 1592 C C . SER A 1 201 ? 6.498 12.773 10.715 1.00 83.12 201 SER A C 1
ATOM 1594 O O . SER A 1 201 ? 6.122 12.430 9.592 1.00 83.12 201 SER A O 1
ATOM 1596 N N . LEU A 1 202 ? 7.229 13.871 10.922 1.00 74.88 202 LEU A N 1
ATOM 1597 C CA . LEU A 1 202 ? 7.659 14.790 9.859 1.00 74.88 202 LEU A CA 1
ATOM 1598 C C . LEU A 1 202 ? 9.050 14.448 9.292 1.00 74.88 202 LEU A C 1
ATOM 1600 O O . LEU A 1 202 ? 9.612 15.224 8.520 1.00 74.88 202 LEU A O 1
ATOM 1604 N N . ALA A 1 203 ? 9.639 13.316 9.688 1.00 66.44 203 ALA A N 1
ATOM 1605 C CA . ALA A 1 203 ? 10.929 12.873 9.173 1.00 66.44 203 ALA A CA 1
ATOM 1606 C C . ALA A 1 203 ? 10.785 12.166 7.810 1.00 66.44 203 ALA A C 1
ATOM 1608 O O . ALA A 1 203 ? 9.941 11.289 7.632 1.00 66.44 203 ALA A O 1
ATOM 1609 N N . GLY A 1 204 ? 11.654 12.504 6.850 1.00 63.94 204 GLY A N 1
ATOM 1610 C CA . GLY A 1 204 ? 11.709 11.834 5.544 1.00 63.94 204 GLY A CA 1
ATOM 1611 C C . GLY A 1 204 ? 10.425 12.016 4.713 1.00 63.94 204 GLY A C 1
ATOM 1612 O O . GLY A 1 204 ? 9.934 13.142 4.638 1.00 63.94 204 GLY A O 1
ATOM 1613 N N . PRO A 1 205 ? 9.880 10.958 4.073 1.00 61.25 205 PRO A N 1
ATOM 1614 C CA . PRO A 1 205 ? 8.643 11.044 3.284 1.00 61.25 205 PRO A CA 1
ATOM 1615 C C . PRO A 1 205 ? 7.384 11.330 4.126 1.00 61.25 205 PRO A C 1
ATOM 1617 O O . PRO A 1 205 ? 6.313 11.540 3.561 1.00 61.25 205 PRO A O 1
ATOM 1620 N N . GLY A 1 206 ? 7.513 11.387 5.457 1.00 72.94 206 GLY A N 1
ATOM 1621 C CA . GLY A 1 206 ? 6.405 11.540 6.389 1.00 72.94 206 GLY A CA 1
ATOM 1622 C C . GLY A 1 206 ? 5.743 10.200 6.702 1.00 72.94 206 GLY A C 1
ATOM 1623 O O . GLY A 1 206 ? 5.675 9.310 5.859 1.00 72.94 206 GLY A O 1
ATOM 1624 N N . CYS A 1 207 ? 5.277 10.041 7.937 1.00 82.12 207 CYS A N 1
ATOM 1625 C CA . CYS A 1 207 ? 4.550 8.855 8.381 1.00 82.12 207 CYS A CA 1
ATOM 1626 C C . CYS A 1 207 ? 3.325 9.320 9.155 1.00 82.12 207 CYS A C 1
ATOM 1628 O O . CYS A 1 207 ? 3.470 10.059 10.123 1.00 82.12 207 CYS A O 1
ATOM 1630 N N . ALA A 1 208 ? 2.132 8.920 8.728 1.00 88.00 208 ALA A N 1
ATOM 1631 C CA . ALA A 1 208 ? 0.894 9.229 9.428 1.00 88.00 208 ALA A CA 1
ATOM 1632 C C . ALA A 1 208 ? 0.115 7.944 9.696 1.00 88.00 208 ALA A C 1
ATOM 1634 O O . ALA A 1 208 ? 0.144 7.030 8.874 1.00 88.00 208 ALA A O 1
ATOM 1635 N N . TYR A 1 209 ? -0.566 7.869 10.835 1.00 91.50 209 TYR A N 1
ATOM 1636 C CA . TYR A 1 209 ? -1.429 6.741 11.180 1.00 91.50 209 TYR A CA 1
ATOM 1637 C C . TYR A 1 209 ? -2.443 7.169 12.241 1.00 91.50 209 TYR A C 1
ATOM 1639 O O . TYR A 1 209 ? -2.070 7.744 13.266 1.00 91.50 209 TYR A O 1
ATOM 1647 N N . ASN A 1 210 ? -3.712 6.860 12.013 1.00 93.56 210 ASN A N 1
ATOM 1648 C CA . ASN A 1 210 ? -4.779 7.055 12.980 1.00 93.56 210 ASN A CA 1
ATOM 1649 C C . ASN A 1 210 ? -5.023 5.752 13.743 1.00 93.56 210 ASN A C 1
ATOM 1651 O O . ASN A 1 210 ? -5.036 4.662 13.168 1.00 93.56 210 ASN A O 1
ATOM 1655 N N . PHE A 1 211 ? -5.237 5.864 15.044 1.00 94.75 211 PHE A N 1
ATOM 1656 C CA . PHE A 1 211 ? -5.569 4.752 15.925 1.00 94.75 211 PHE A CA 1
ATOM 1657 C C . PHE A 1 211 ? -6.463 5.249 17.061 1.00 94.75 211 PHE A C 1
ATOM 1659 O O . PHE A 1 211 ? -6.739 6.440 17.169 1.00 94.75 211 PHE A O 1
ATOM 1666 N N . PHE A 1 212 ? -6.949 4.344 17.895 1.00 95.88 212 PHE A N 1
ATOM 1667 C CA . PHE A 1 212 ? -7.890 4.644 18.960 1.00 95.88 212 PHE A CA 1
ATOM 1668 C C . PHE A 1 212 ? -7.402 4.109 20.294 1.00 95.88 212 PHE A C 1
ATOM 1670 O O . PHE A 1 212 ? -6.761 3.060 20.352 1.00 95.88 212 PHE A O 1
ATOM 1677 N N . ASP A 1 213 ? -7.741 4.808 21.368 1.00 95.12 213 ASP A N 1
ATOM 1678 C CA . ASP A 1 213 ? -7.448 4.348 22.720 1.00 95.12 213 ASP A CA 1
ATOM 1679 C C . ASP A 1 213 ? -8.527 4.795 23.710 1.00 95.12 213 ASP A C 1
ATOM 1681 O O . ASP A 1 213 ? -9.374 5.636 23.397 1.00 95.12 213 ASP A O 1
ATOM 1685 N N . LYS A 1 214 ? -8.516 4.215 24.908 1.00 95.25 214 LYS A N 1
ATOM 1686 C CA . LYS A 1 214 ? -9.495 4.474 25.960 1.00 95.25 214 LYS A CA 1
ATOM 1687 C C . LYS A 1 214 ? -9.068 5.653 26.826 1.00 95.25 214 LYS A C 1
ATOM 1689 O O . LYS A 1 214 ? -7.971 5.681 27.385 1.00 95.25 214 LYS A O 1
ATOM 1694 N N . LEU A 1 215 ? -9.972 6.614 26.981 1.00 94.81 215 LEU A N 1
ATOM 1695 C CA . LEU A 1 215 ? -9.814 7.713 27.925 1.00 94.81 215 LEU A CA 1
ATOM 1696 C C . LEU A 1 215 ? -9.998 7.219 29.365 1.00 94.81 215 LEU A C 1
ATOM 1698 O O . LEU A 1 215 ? -10.819 6.345 29.647 1.00 94.81 215 LEU A O 1
ATOM 1702 N N . ASN A 1 216 ? -9.261 7.822 30.294 1.00 93.25 216 ASN A N 1
ATOM 1703 C CA . ASN A 1 216 ? -9.488 7.632 31.724 1.00 93.25 216 ASN A CA 1
ATOM 1704 C C . ASN A 1 216 ? -10.821 8.257 32.192 1.00 93.25 216 ASN A C 1
ATOM 1706 O O . ASN A 1 216 ? -11.494 8.963 31.441 1.00 93.25 216 ASN A O 1
ATOM 1710 N N . GLU A 1 217 ? -11.207 8.006 33.448 1.00 91.56 217 GLU A N 1
ATOM 1711 C CA . GLU A 1 217 ? -12.475 8.500 34.020 1.00 91.56 217 GLU A CA 1
ATOM 1712 C C . GLU A 1 217 ? -12.607 10.030 33.937 1.00 91.56 217 GLU A C 1
ATOM 1714 O O . GLU A 1 217 ? -13.666 10.542 33.571 1.00 91.56 217 GLU A O 1
ATOM 1719 N N . ASP A 1 218 ? -11.508 10.748 34.189 1.00 92.19 218 ASP A N 1
ATOM 1720 C CA . ASP A 1 218 ? -11.432 12.213 34.107 1.00 92.19 218 ASP A CA 1
ATOM 1721 C C . ASP A 1 218 ? -11.408 12.742 32.663 1.00 92.19 218 ASP A C 1
ATOM 1723 O O . ASP A 1 218 ? -11.476 13.951 32.437 1.00 92.19 218 ASP A O 1
ATOM 1727 N N . ARG A 1 219 ? -11.288 11.847 31.674 1.00 92.19 219 ARG A N 1
ATOM 1728 C CA . ARG A 1 219 ? -11.116 12.158 30.254 1.00 92.19 219 ARG A CA 1
ATOM 1729 C C . ARG A 1 219 ? -10.002 13.178 30.010 1.00 92.19 219 ARG A C 1
ATOM 1731 O O . ARG A 1 219 ? -10.156 14.080 29.201 1.00 92.19 219 ARG A O 1
ATOM 1738 N N . ASN A 1 220 ? -8.871 13.072 30.690 1.00 91.00 220 ASN A N 1
ATOM 1739 C CA . ASN A 1 220 ? -7.718 13.960 30.478 1.00 91.00 220 ASN A CA 1
ATOM 1740 C C . ASN A 1 220 ? -6.438 13.209 30.090 1.00 91.00 220 ASN A C 1
ATOM 1742 O O . ASN A 1 220 ? -5.417 13.831 29.792 1.00 91.00 220 ASN A O 1
ATOM 1746 N N . GLY A 1 221 ? -6.497 11.881 30.060 1.00 91.69 221 GLY A N 1
ATOM 1747 C CA . GLY A 1 221 ? -5.400 11.002 29.689 1.00 91.69 221 GLY A CA 1
ATOM 1748 C C . GLY A 1 221 ? -5.908 9.659 29.186 1.00 91.69 221 GLY A C 1
ATOM 1749 O O . GLY A 1 221 ? -7.116 9.425 29.115 1.00 91.69 221 GLY A O 1
ATOM 1750 N N . LEU A 1 222 ? -4.968 8.782 28.852 1.00 91.31 222 LEU A N 1
ATOM 1751 C CA . LEU A 1 222 ? -5.258 7.406 28.464 1.00 91.31 222 LEU A CA 1
ATOM 1752 C C . LEU A 1 222 ? -5.258 6.500 29.696 1.00 91.31 222 LEU A C 1
ATOM 1754 O O . LEU A 1 222 ? -4.558 6.767 30.678 1.00 91.31 222 LEU A O 1
ATOM 1758 N N . VAL A 1 223 ? -6.072 5.452 29.654 1.00 91.62 223 VAL A N 1
ATOM 1759 C CA . VAL A 1 223 ? -6.079 4.402 30.671 1.00 91.62 223 VAL A CA 1
ATOM 1760 C C . VAL A 1 223 ? -5.011 3.360 30.333 1.00 91.62 223 VAL A C 1
ATOM 1762 O O . VAL A 1 223 ? -4.882 2.962 29.183 1.00 91.62 223 VAL A O 1
ATOM 1765 N N . ASP A 1 224 ? -4.266 2.907 31.339 1.00 88.50 224 ASP A N 1
ATOM 1766 C CA . ASP A 1 224 ? -3.312 1.798 31.217 1.00 88.50 224 ASP A CA 1
ATOM 1767 C C . ASP A 1 224 ? -3.925 0.554 31.876 1.00 88.50 224 ASP A C 1
ATOM 1769 O O . ASP A 1 224 ? -3.709 0.267 33.056 1.00 88.50 224 ASP A O 1
ATOM 1773 N N . ASP A 1 225 ? -4.828 -0.106 31.145 1.00 91.06 225 ASP A N 1
ATOM 1774 C CA . ASP A 1 225 ? -5.519 -1.320 31.581 1.00 91.06 225 ASP A CA 1
ATOM 1775 C C . ASP A 1 225 ? -5.535 -2.396 30.480 1.00 91.06 225 ASP A C 1
ATOM 1777 O O . ASP A 1 225 ? -4.999 -2.237 29.384 1.00 91.06 225 ASP A O 1
ATOM 1781 N N . LYS A 1 226 ? -6.185 -3.526 30.757 1.00 92.06 226 LYS A N 1
ATOM 1782 C CA . LYS A 1 226 ? -6.312 -4.627 29.794 1.00 92.06 226 LYS A CA 1
ATOM 1783 C C . LYS A 1 226 ? -7.014 -4.221 28.487 1.00 92.06 226 LYS A C 1
ATOM 1785 O O . LYS A 1 226 ? -6.751 -4.816 27.445 1.00 92.06 226 LYS A O 1
ATOM 1790 N N . THR A 1 227 ? -7.905 -3.234 28.526 1.00 92.12 227 THR A N 1
ATOM 1791 C CA . THR A 1 227 ? -8.562 -2.689 27.328 1.00 92.12 227 THR A CA 1
ATOM 1792 C C . THR A 1 227 ? -7.531 -2.017 26.434 1.00 92.12 227 THR A C 1
ATOM 1794 O O . THR A 1 227 ? -7.529 -2.272 25.235 1.00 92.12 227 THR A O 1
ATOM 1797 N N . HIS A 1 228 ? -6.622 -1.225 27.014 1.00 91.44 228 HIS A N 1
ATOM 1798 C CA . HIS A 1 228 ? -5.511 -0.616 26.280 1.00 91.44 228 HIS A CA 1
ATOM 1799 C C . HIS A 1 228 ? -4.657 -1.683 25.582 1.00 91.44 228 HIS A C 1
ATOM 1801 O O . HIS A 1 228 ? -4.439 -1.599 24.375 1.00 91.44 228 HIS A O 1
ATOM 1807 N N . GLU A 1 229 ? -4.261 -2.747 26.289 1.00 92.06 229 GLU A N 1
ATOM 1808 C CA . GLU A 1 229 ? -3.494 -3.851 25.690 1.00 92.06 229 GLU A CA 1
ATOM 1809 C C . GLU A 1 229 ? -4.225 -4.500 24.501 1.00 92.06 229 GLU A C 1
ATOM 1811 O O . GLU A 1 229 ? -3.612 -4.787 23.468 1.00 92.06 229 GLU A O 1
ATOM 1816 N N . LEU A 1 230 ? -5.539 -4.713 24.624 1.00 95.44 230 LEU A N 1
ATOM 1817 C CA . LEU A 1 230 ? -6.364 -5.292 23.563 1.00 95.44 230 LEU A CA 1
ATOM 1818 C C . LEU A 1 230 ? -6.528 -4.338 22.375 1.00 95.44 230 LEU A C 1
ATOM 1820 O O . LEU A 1 230 ? -6.442 -4.786 21.234 1.00 95.44 230 LEU A O 1
ATOM 1824 N N . LEU A 1 231 ? -6.714 -3.038 22.619 1.00 95.12 231 LEU A N 1
ATOM 1825 C CA . LEU A 1 231 ? -6.788 -2.015 21.573 1.00 95.12 231 LEU A CA 1
ATOM 1826 C C . LEU A 1 231 ? -5.454 -1.886 20.830 1.00 95.12 231 LEU A C 1
ATOM 1828 O O . LEU A 1 231 ? -5.445 -1.851 19.601 1.00 95.12 231 LEU A O 1
ATOM 1832 N N . VAL A 1 232 ? -4.327 -1.871 21.544 1.00 92.00 232 VAL A N 1
ATOM 1833 C CA . VAL A 1 232 ? -2.977 -1.873 20.957 1.00 92.00 232 VAL A CA 1
ATOM 1834 C C . VAL A 1 232 ? -2.781 -3.108 20.080 1.00 92.00 232 VAL A C 1
ATOM 1836 O O . VAL A 1 232 ? -2.391 -2.984 18.917 1.00 92.00 232 VAL A O 1
ATOM 1839 N N . ALA A 1 233 ? -3.110 -4.294 20.601 1.00 92.81 233 ALA A N 1
ATOM 1840 C CA . ALA A 1 233 ? -2.967 -5.553 19.876 1.00 92.81 233 ALA A CA 1
ATOM 1841 C C . ALA A 1 233 ? -3.865 -5.625 18.632 1.00 92.81 233 ALA A C 1
ATOM 1843 O O . ALA A 1 233 ? -3.410 -6.040 17.567 1.00 92.81 233 ALA A O 1
ATOM 1844 N N . MET A 1 234 ? -5.125 -5.202 18.751 1.00 95.38 234 MET A N 1
ATOM 1845 C CA . MET A 1 234 ? -6.095 -5.209 17.656 1.00 95.38 234 MET A CA 1
ATOM 1846 C C . MET A 1 234 ? -5.673 -4.309 16.493 1.00 95.38 234 MET A C 1
ATOM 1848 O O . MET A 1 234 ? -5.893 -4.651 15.337 1.00 95.38 234 MET A O 1
ATOM 1852 N N . GLN A 1 235 ? -5.035 -3.181 16.798 1.00 93.88 235 GLN A N 1
ATOM 1853 C CA . GLN A 1 235 ? -4.618 -2.180 15.814 1.00 93.88 235 GLN A CA 1
ATOM 1854 C C . GLN A 1 235 ? -3.203 -2.421 15.270 1.00 93.88 235 GLN A C 1
ATOM 1856 O O . GLN A 1 235 ? -2.711 -1.630 14.463 1.00 93.88 235 GLN A O 1
ATOM 1861 N N . GLY A 1 236 ? -2.540 -3.494 15.722 1.00 90.12 236 GLY A N 1
ATOM 1862 C CA . GLY A 1 236 ? -1.180 -3.851 15.321 1.00 90.12 236 GLY A CA 1
ATOM 1863 C C . GLY A 1 236 ? -0.104 -2.890 15.832 1.00 90.12 236 GLY A C 1
ATOM 1864 O O . GLY A 1 236 ? 0.990 -2.856 15.275 1.00 90.12 236 GLY A O 1
ATOM 1865 N N . LEU A 1 237 ? -0.397 -2.094 16.863 1.00 88.81 237 LEU A N 1
ATOM 1866 C CA . LEU A 1 237 ? 0.556 -1.139 17.420 1.00 88.81 237 LEU A CA 1
ATOM 1867 C C . LEU A 1 237 ? 1.652 -1.869 18.213 1.00 88.81 237 LEU A C 1
ATOM 1869 O O . LEU A 1 237 ? 1.418 -2.898 18.854 1.00 88.81 237 LEU A O 1
ATOM 1873 N N . SER A 1 238 ? 2.869 -1.324 18.204 1.00 78.75 238 SER A N 1
ATOM 1874 C CA . SER A 1 238 ? 3.950 -1.834 19.051 1.00 78.75 238 SER A CA 1
ATOM 1875 C C . SER A 1 238 ? 3.676 -1.484 20.514 1.00 78.75 238 SER A C 1
ATOM 1877 O O . SER A 1 238 ? 3.651 -0.315 20.886 1.00 78.75 238 SER A O 1
ATOM 1879 N N . SER A 1 239 ? 3.552 -2.502 21.369 1.00 63.56 239 SER A N 1
AT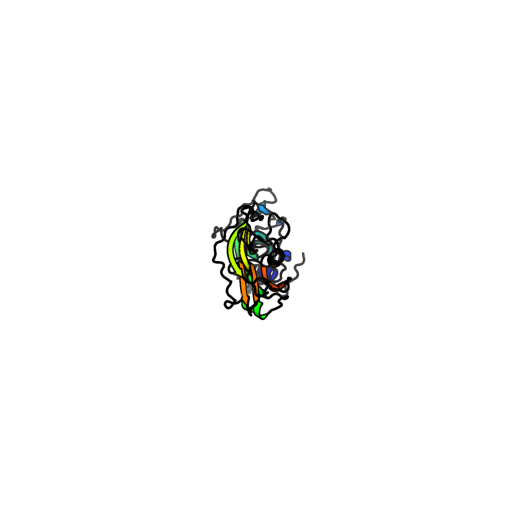OM 1880 C CA . SER A 1 239 ? 3.416 -2.336 22.825 1.00 63.56 239 SER A CA 1
ATOM 1881 C C . SER A 1 239 ? 4.709 -1.896 23.520 1.00 63.56 239 SER A C 1
ATOM 1883 O O . SER A 1 239 ? 4.703 -1.492 24.680 1.00 63.56 239 SER A O 1
ATOM 1885 N N . LYS A 1 240 ? 5.852 -1.986 22.831 1.00 58.19 240 LYS A N 1
ATOM 1886 C CA . LYS A 1 240 ? 7.134 -1.476 23.328 1.00 58.19 240 LYS A CA 1
ATOM 1887 C C . LYS A 1 240 ? 7.266 -0.028 22.891 1.00 58.19 240 LYS A C 1
ATOM 1889 O O . LYS A 1 240 ? 6.887 0.268 21.765 1.00 58.19 240 LYS A O 1
ATOM 1894 N N . HIS A 1 241 ? 7.858 0.819 23.740 1.00 53.06 241 HIS A N 1
ATOM 1895 C CA . HIS A 1 241 ? 8.251 2.210 23.465 1.00 53.06 241 HIS A CA 1
ATOM 1896 C C . HIS A 1 241 ? 9.217 2.330 22.263 1.00 53.06 241 HIS A C 1
ATOM 1898 O O . HIS A 1 241 ? 10.375 2.726 22.404 1.00 53.06 241 HIS A O 1
ATOM 1904 N N . SER A 1 242 ? 8.777 1.925 21.077 1.00 57.84 242 SER A N 1
ATOM 1905 C CA . SER A 1 242 ? 9.430 2.197 19.817 1.00 57.84 242 SER A CA 1
ATOM 1906 C C . SER A 1 242 ? 9.179 3.657 19.480 1.00 57.84 242 SER A C 1
ATOM 1908 O O . SER A 1 242 ? 8.150 4.239 19.820 1.00 57.84 242 SER A O 1
ATOM 1910 N N . ARG A 1 243 ? 10.162 4.259 18.818 1.00 62.59 243 ARG A N 1
ATOM 1911 C CA . ARG A 1 243 ? 10.049 5.617 18.289 1.00 62.59 243 ARG A CA 1
ATOM 1912 C C . ARG A 1 243 ? 8.831 5.760 17.366 1.00 62.59 243 ARG A C 1
ATOM 1914 O O . ARG A 1 243 ? 8.177 6.796 17.390 1.00 62.59 243 ARG A O 1
ATOM 1921 N N . ASP A 1 244 ? 8.523 4.685 16.648 1.00 70.50 244 ASP A N 1
ATOM 1922 C CA . ASP A 1 244 ? 7.424 4.591 15.699 1.00 70.50 244 ASP A CA 1
ATOM 1923 C C . ASP A 1 244 ? 6.500 3.462 16.196 1.00 70.50 244 ASP A C 1
ATOM 1925 O O . ASP A 1 244 ? 6.850 2.282 16.082 1.00 70.50 244 ASP A O 1
ATOM 1929 N N . PRO A 1 245 ? 5.379 3.784 16.868 1.00 74.94 245 PRO A N 1
ATOM 1930 C CA . PRO A 1 245 ? 4.485 2.779 17.450 1.00 74.94 245 PRO A CA 1
ATOM 1931 C C . PRO A 1 245 ? 3.566 2.127 16.405 1.00 74.94 245 PRO A C 1
ATOM 1933 O O . PRO A 1 245 ? 2.821 1.206 16.735 1.00 74.94 245 PRO A O 1
ATOM 1936 N N . VAL A 1 246 ? 3.604 2.609 15.161 1.00 82.69 246 VAL A N 1
ATOM 1937 C CA . VAL A 1 246 ? 2.645 2.282 14.103 1.00 82.69 246 VAL A CA 1
ATOM 1938 C C . VAL A 1 246 ? 3.144 1.131 13.225 1.00 82.69 246 VAL A C 1
ATOM 1940 O O . VAL A 1 246 ? 4.344 1.042 12.957 1.00 82.69 246 VAL A O 1
ATOM 1943 N N . PRO A 1 247 ? 2.251 0.252 12.744 1.00 82.00 247 PRO A N 1
ATOM 1944 C CA . PRO A 1 247 ? 2.665 -0.924 11.982 1.00 82.00 247 PRO A CA 1
ATOM 1945 C C . PRO A 1 247 ? 3.101 -0.614 10.540 1.00 82.00 247 PRO A C 1
ATOM 1947 O O . PRO A 1 247 ? 3.840 -1.398 9.948 1.00 82.00 247 PRO A O 1
ATOM 1950 N N . HIS A 1 248 ? 2.666 0.518 9.971 1.00 80.00 248 HIS A N 1
ATOM 1951 C CA . HIS A 1 248 ? 2.940 0.916 8.583 1.00 80.00 248 HIS A CA 1
ATOM 1952 C C . HIS A 1 248 ? 3.017 2.447 8.489 1.00 80.00 248 HIS A C 1
ATOM 1954 O O . HIS A 1 248 ? 2.315 3.141 9.223 1.00 80.00 248 HIS A O 1
ATOM 1960 N N . CYS A 1 249 ? 3.806 2.974 7.546 1.00 79.00 249 CYS A N 1
ATOM 1961 C CA . CYS A 1 249 ? 3.981 4.421 7.337 1.00 79.00 249 C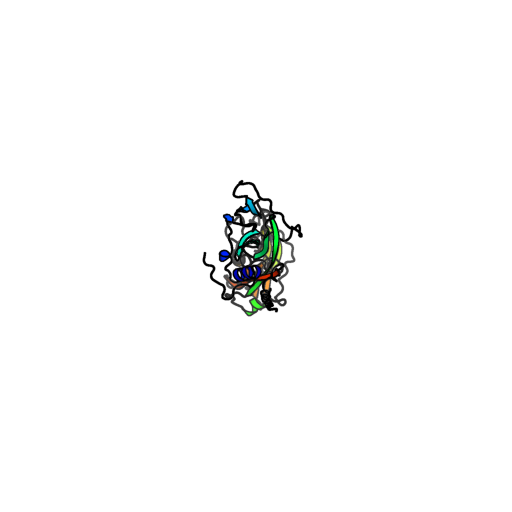YS A CA 1
ATOM 1962 C C . CYS A 1 249 ? 3.267 4.991 6.103 1.00 79.00 249 CYS A C 1
ATOM 1964 O O . CYS A 1 249 ? 3.648 6.041 5.594 1.00 79.00 249 CYS A O 1
ATOM 1966 N N . LEU A 1 250 ? 2.220 4.316 5.627 1.00 76.88 250 LEU A N 1
ATOM 1967 C CA . LEU A 1 250 ? 1.488 4.687 4.410 1.00 76.88 250 LEU A CA 1
ATOM 1968 C C . LEU A 1 250 ? 0.170 5.435 4.683 1.00 76.88 250 LEU A C 1
ATOM 1970 O O . LEU A 1 250 ? -0.602 5.680 3.757 1.00 76.88 250 LEU A O 1
ATOM 1974 N N . GLY A 1 251 ? -0.105 5.811 5.937 1.00 85.62 251 GLY A N 1
ATOM 1975 C CA . GLY A 1 251 ? -1.452 6.218 6.330 1.00 85.62 251 GLY A CA 1
ATOM 1976 C C . GLY A 1 251 ? -2.374 5.019 6.514 1.00 85.62 251 GLY A C 1
ATOM 1977 O O . GLY A 1 251 ? -2.037 3.879 6.191 1.00 85.62 251 GLY A O 1
ATOM 1978 N N . ASN A 1 252 ? -3.566 5.287 7.032 1.00 93.44 252 ASN A N 1
ATOM 1979 C CA . ASN A 1 252 ? -4.645 4.317 7.086 1.00 93.44 252 ASN A CA 1
ATOM 1980 C C . ASN A 1 252 ? -6.005 5.017 7.024 1.00 93.44 252 ASN A C 1
ATOM 1982 O O . ASN A 1 252 ? -6.165 6.171 7.421 1.00 93.44 252 ASN A O 1
ATOM 1986 N N . THR A 1 253 ? -6.995 4.285 6.531 1.00 93.69 253 THR A N 1
ATOM 1987 C CA . THR A 1 253 ? -8.406 4.573 6.759 1.00 93.69 253 THR A CA 1
ATOM 1988 C C . THR A 1 253 ? -8.867 3.640 7.864 1.00 93.69 253 THR A C 1
ATOM 1990 O O . THR A 1 253 ? -8.853 2.423 7.689 1.00 93.69 253 THR A O 1
ATOM 1993 N N . THR A 1 254 ? -9.293 4.186 8.995 1.00 95.31 254 THR A N 1
ATOM 1994 C CA . THR A 1 254 ? -9.726 3.378 10.134 1.00 95.31 254 THR A CA 1
ATOM 1995 C C . THR A 1 254 ? -11.022 3.896 10.733 1.00 95.31 254 THR A C 1
ATOM 1997 O O . THR A 1 254 ? -11.352 5.076 10.607 1.00 95.31 254 THR A O 1
ATOM 2000 N N . GLY A 1 255 ? -11.784 3.005 11.356 1.00 96.75 255 GLY A N 1
ATOM 2001 C CA . GLY A 1 255 ? -13.007 3.374 12.035 1.00 96.75 255 GLY A CA 1
ATOM 2002 C C . GLY A 1 255 ? -13.683 2.199 12.713 1.00 96.75 255 GLY A C 1
ATOM 2003 O O . GLY A 1 255 ? -13.332 1.035 12.525 1.00 96.75 255 GLY A O 1
ATOM 2004 N N . TRP A 1 256 ? -14.694 2.542 13.497 1.00 98.25 256 TRP A N 1
ATOM 2005 C CA . TRP A 1 256 ? -15.552 1.592 14.185 1.00 98.25 256 TRP A CA 1
ATOM 2006 C C . TRP A 1 256 ? -16.891 1.506 13.472 1.00 98.25 256 TRP A C 1
ATOM 2008 O O . TRP A 1 256 ? -17.385 2.521 12.986 1.00 98.25 256 TRP A O 1
ATOM 2018 N N . PHE A 1 257 ? -17.524 0.341 13.432 1.00 98.19 257 PHE A N 1
ATOM 2019 C CA . PHE A 1 257 ? -18.890 0.193 12.928 1.00 98.19 257 PHE A CA 1
ATOM 2020 C C . PHE A 1 257 ? -19.638 -0.897 13.693 1.00 98.19 257 PHE A C 1
ATOM 2022 O O . PHE A 1 257 ? -19.033 -1.764 14.315 1.00 98.19 257 PHE A O 1
ATOM 2029 N N . ARG A 1 258 ? -20.974 -0.860 13.646 1.00 97.50 258 ARG A N 1
ATOM 2030 C CA . ARG A 1 258 ? -21.823 -1.907 14.228 1.00 97.50 258 ARG A CA 1
ATOM 2031 C C . ARG A 1 258 ? -22.435 -2.769 13.130 1.00 97.50 258 ARG A C 1
ATOM 2033 O O . ARG A 1 258 ? -22.991 -2.244 12.166 1.00 97.50 258 ARG A O 1
ATOM 2040 N N . PHE A 1 259 ? -22.386 -4.084 13.307 1.00 96.88 259 PHE A N 1
ATOM 2041 C CA . PHE A 1 259 ? -23.034 -5.058 12.431 1.00 96.88 259 PHE A CA 1
ATOM 2042 C C . PHE A 1 259 ? -23.592 -6.209 13.270 1.00 96.88 259 PHE A C 1
ATOM 2044 O O . PHE A 1 259 ? -22.901 -6.746 14.127 1.00 96.88 259 PHE A O 1
ATOM 2051 N N . ASN A 1 260 ? -24.871 -6.551 13.080 1.00 95.19 260 ASN A N 1
ATOM 2052 C CA . ASN A 1 260 ? -25.565 -7.605 13.839 1.00 95.19 260 ASN A CA 1
ATOM 2053 C C . ASN A 1 260 ? -25.389 -7.529 15.373 1.00 95.19 260 ASN A C 1
ATOM 2055 O O . ASN A 1 260 ? -25.337 -8.549 16.053 1.00 95.19 260 ASN A O 1
ATOM 2059 N N . GLY A 1 261 ? -25.323 -6.310 15.920 1.00 95.12 261 GLY A N 1
ATOM 2060 C CA . GLY A 1 261 ? -25.181 -6.073 17.360 1.00 95.12 261 GLY A CA 1
ATOM 2061 C C . GLY A 1 261 ? -23.758 -6.207 17.908 1.00 95.12 261 GLY A C 1
ATOM 2062 O O . GLY A 1 261 ? -23.597 -6.099 19.115 1.00 95.12 261 GLY A O 1
ATOM 2063 N N . ILE A 1 262 ? -22.753 -6.411 17.053 1.00 97.88 262 ILE A N 1
ATOM 2064 C CA . ILE A 1 262 ? -21.332 -6.426 17.421 1.00 97.88 262 ILE A CA 1
ATOM 2065 C C . ILE A 1 262 ? -20.672 -5.145 16.895 1.00 97.88 262 ILE A C 1
ATOM 2067 O O . ILE A 1 262 ? -20.937 -4.714 15.767 1.00 97.88 262 ILE A O 1
ATOM 2071 N N . THR A 1 263 ? -19.832 -4.528 17.719 1.00 98.44 263 THR A N 1
ATOM 2072 C CA . THR A 1 263 ? -18.938 -3.427 17.367 1.00 98.44 263 THR A CA 1
ATOM 2073 C C . THR A 1 263 ? -17.635 -4.000 16.813 1.00 98.44 263 THR A C 1
ATOM 2075 O O . THR A 1 263 ? -16.933 -4.752 17.489 1.00 98.44 263 THR A O 1
ATOM 2078 N N . TYR A 1 264 ? -17.313 -3.619 15.582 1.00 98.50 264 TYR A N 1
ATOM 2079 C CA . TYR A 1 264 ? -16.099 -3.996 14.872 1.00 98.50 264 TYR A CA 1
ATOM 2080 C C . TYR A 1 264 ? -15.199 -2.784 14.685 1.00 98.50 264 TYR A C 1
ATOM 2082 O O . TYR A 1 264 ? -15.668 -1.653 14.535 1.00 98.50 264 TYR A O 1
ATOM 2090 N N . TYR A 1 265 ? -13.907 -3.060 14.629 1.00 98.25 265 TYR A N 1
ATOM 2091 C CA . TYR A 1 265 ? -12.863 -2.154 14.202 1.00 98.25 265 TYR A CA 1
ATOM 2092 C C . TYR A 1 265 ? -12.378 -2.561 12.811 1.00 98.25 265 TYR A C 1
ATOM 2094 O O . TYR A 1 265 ? -12.104 -3.736 12.570 1.00 98.25 265 TYR A O 1
ATOM 2102 N N . GLU A 1 266 ? -12.255 -1.589 11.913 1.00 97.62 266 GLU A N 1
ATOM 2103 C CA . GLU A 1 266 ? -11.622 -1.745 10.605 1.00 97.62 266 GLU A CA 1
ATOM 2104 C C . GLU A 1 266 ? -10.407 -0.831 10.512 1.00 97.62 266 GLU A C 1
ATOM 2106 O O . GLU A 1 266 ? -10.445 0.346 10.887 1.00 97.62 266 GLU A O 1
ATOM 2111 N N . THR A 1 267 ? -9.328 -1.371 9.960 1.00 95.69 267 THR A N 1
ATOM 2112 C CA . THR A 1 267 ? -8.174 -0.599 9.511 1.00 95.69 267 THR A CA 1
ATOM 2113 C C . THR A 1 267 ? -7.793 -1.078 8.127 1.00 95.69 267 THR A C 1
ATOM 2115 O O . THR A 1 267 ? -7.696 -2.280 7.881 1.00 95.69 267 THR A O 1
ATOM 2118 N N . LYS A 1 268 ? -7.609 -0.145 7.202 1.00 94.62 268 LYS A N 1
ATOM 2119 C CA . LYS A 1 268 ? -7.190 -0.450 5.839 1.00 94.62 268 LYS A CA 1
ATOM 2120 C C . LYS A 1 268 ? -6.316 0.644 5.259 1.00 94.62 268 LYS A C 1
ATOM 2122 O O . LYS A 1 268 ? -6.153 1.704 5.866 1.00 94.62 268 LYS A O 1
ATOM 2127 N N . PHE A 1 269 ? -5.796 0.393 4.068 1.00 91.69 269 PHE A N 1
ATOM 2128 C CA . PHE A 1 269 ? -5.053 1.365 3.281 1.00 91.69 269 PHE A CA 1
ATOM 2129 C C . PHE A 1 269 ? -5.756 2.728 3.171 1.00 91.69 269 PHE A C 1
ATOM 2131 O O . PHE A 1 269 ? -6.983 2.870 3.270 1.00 91.69 269 PHE A O 1
ATOM 2138 N N . HIS A 1 270 ? -4.954 3.772 2.983 1.00 88.25 270 HIS A N 1
ATOM 2139 C CA . HIS A 1 270 ? -5.463 5.120 2.775 1.00 88.25 270 HIS A CA 1
ATOM 2140 C C . HIS A 1 270 ? -5.880 5.336 1.310 1.00 88.25 270 HIS A C 1
ATOM 2142 O O . HIS A 1 270 ? -5.188 4.920 0.385 1.00 88.25 270 HIS A O 1
ATOM 2148 N N . GLY A 1 271 ? -6.980 6.062 1.094 1.00 86.31 271 GLY A N 1
ATOM 2149 C CA . GLY A 1 271 ? -7.464 6.439 -0.236 1.00 86.31 271 GLY A CA 1
ATOM 2150 C C . GLY A 1 271 ? -8.604 5.564 -0.763 1.00 86.31 271 GLY A C 1
ATOM 2151 O O . GLY A 1 271 ? -9.172 4.737 -0.054 1.00 86.31 271 GLY A O 1
ATOM 2152 N N . GLU A 1 272 ? -8.990 5.796 -2.019 1.00 84.25 272 GLU A N 1
ATOM 2153 C CA . GLU A 1 272 ? -10.159 5.140 -2.628 1.00 84.25 272 GLU A CA 1
ATOM 2154 C C . GLU A 1 272 ? -9.864 3.740 -3.183 1.00 84.25 272 GLU A C 1
ATOM 2156 O O . GLU A 1 272 ? -10.786 2.941 -3.341 1.00 84.25 272 GLU A O 1
ATOM 2161 N N . ARG A 1 273 ? -8.598 3.444 -3.502 1.00 87.31 273 ARG A N 1
ATOM 2162 C CA . ARG A 1 273 ? -8.156 2.169 -4.082 1.00 87.31 273 ARG A CA 1
ATOM 2163 C C . ARG A 1 273 ? -6.744 1.814 -3.606 1.00 87.31 273 ARG A C 1
ATOM 2165 O O . ARG A 1 273 ? -5.956 2.745 -3.424 1.00 87.31 273 ARG A O 1
ATOM 2172 N N . PRO A 1 274 ? -6.418 0.519 -3.461 1.00 89.75 274 PRO A N 1
ATOM 2173 C CA . PRO A 1 274 ? -5.067 0.101 -3.119 1.00 89.75 274 PRO A CA 1
ATOM 2174 C C . PRO A 1 274 ? -4.112 0.427 -4.273 1.00 89.75 274 PRO A C 1
ATOM 2176 O O . PRO A 1 274 ? -4.478 0.339 -5.450 1.00 89.75 274 PRO A O 1
ATOM 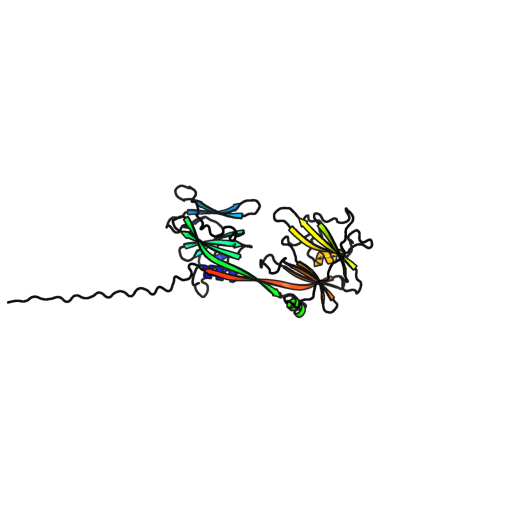2179 N N . VAL A 1 275 ? -2.885 0.814 -3.939 1.00 87.75 275 VAL A N 1
ATOM 2180 C CA . VAL A 1 275 ? -1.831 1.166 -4.900 1.00 87.75 275 VAL A CA 1
ATOM 2181 C C . VAL A 1 275 ? -0.757 0.085 -5.023 1.00 87.75 275 VAL A C 1
ATOM 2183 O O . VAL A 1 275 ? -0.040 0.068 -6.021 1.00 87.75 275 VAL A O 1
ATOM 2186 N N . SER A 1 276 ? -0.663 -0.845 -4.063 1.00 88.38 276 SER A N 1
ATOM 2187 C CA . SER A 1 276 ? 0.313 -1.946 -4.067 1.00 88.38 276 SER A CA 1
ATOM 2188 C C . SER A 1 276 ? -0.249 -3.250 -3.490 1.00 88.38 276 SER A C 1
ATOM 2190 O O . SER A 1 276 ? -1.036 -3.268 -2.569 1.00 88.38 276 SER A O 1
ATOM 2192 N N . ALA A 1 277 ? 0.176 -4.400 -3.989 1.00 89.44 277 ALA A N 1
ATOM 2193 C CA . ALA A 1 277 ? -0.232 -5.695 -3.444 1.00 89.44 277 ALA A CA 1
ATOM 2194 C C . ALA A 1 277 ? 0.591 -6.094 -2.212 1.00 89.44 277 ALA A C 1
ATOM 2196 O O . ALA A 1 277 ? 0.136 -6.883 -1.395 1.00 89.44 277 ALA A O 1
ATOM 2197 N N . ALA A 1 278 ? 1.819 -5.580 -2.097 1.00 86.25 278 ALA A N 1
ATOM 2198 C CA . ALA A 1 278 ? 2.764 -5.995 -1.062 1.00 86.25 278 ALA A CA 1
ATOM 2199 C C . ALA A 1 278 ? 2.750 -5.089 0.178 1.00 86.25 278 ALA A C 1
ATOM 2201 O O . ALA A 1 278 ? 3.194 -5.514 1.240 1.00 86.25 278 ALA A O 1
ATOM 2202 N N . GLY A 1 279 ? 2.303 -3.839 0.027 1.00 83.44 279 GLY A N 1
ATOM 2203 C CA . GLY A 1 279 ? 2.311 -2.838 1.099 1.00 83.44 279 GLY A CA 1
ATOM 2204 C C . GLY A 1 279 ? 0.936 -2.499 1.668 1.00 83.44 279 GLY A C 1
ATOM 2205 O O . GLY A 1 279 ? 0.870 -1.798 2.673 1.00 83.44 279 GLY A O 1
ATOM 2206 N N . GLU A 1 280 ? -0.139 -2.969 1.034 1.00 90.75 280 GLU A N 1
ATOM 2207 C CA . GLU A 1 280 ? -1.502 -2.652 1.454 1.00 90.75 280 GLU A CA 1
ATOM 2208 C C . GLU A 1 280 ? -2.026 -3.669 2.459 1.00 90.75 280 GLU A C 1
ATOM 2210 O O . GLU A 1 280 ? -1.619 -4.831 2.498 1.00 90.75 280 GLU A O 1
ATOM 2215 N N . PHE A 1 281 ? -2.957 -3.205 3.281 1.00 92.62 281 PHE A N 1
ATOM 2216 C CA . PHE A 1 281 ? -3.609 -3.994 4.308 1.00 92.62 281 PHE A CA 1
ATOM 2217 C C . PHE A 1 281 ? -5.085 -3.612 4.375 1.00 92.62 281 PHE A C 1
ATOM 2219 O O . PHE A 1 281 ? -5.472 -2.477 4.093 1.00 92.62 281 PHE A O 1
ATOM 2226 N N . HIS A 1 282 ? -5.906 -4.569 4.781 1.00 95.00 282 HIS A N 1
ATOM 2227 C CA . HIS A 1 282 ? -7.254 -4.345 5.277 1.00 95.00 282 HIS A CA 1
ATOM 2228 C C . HIS A 1 282 ? -7.532 -5.470 6.265 1.00 95.00 282 HIS A C 1
ATOM 2230 O O . HIS A 1 282 ? -7.435 -6.654 5.937 1.00 95.00 282 HIS A O 1
ATOM 2236 N N . GLU A 1 283 ? -7.809 -5.091 7.502 1.00 95.44 283 GLU A N 1
ATOM 2237 C CA . GLU A 1 283 ? -8.139 -6.003 8.583 1.00 95.44 283 GLU A CA 1
ATOM 2238 C C . GLU A 1 283 ? -9.402 -5.521 9.290 1.00 95.44 283 GLU A C 1
ATOM 2240 O O . GLU A 1 283 ? -9.624 -4.319 9.470 1.00 95.44 283 GLU A O 1
ATOM 2245 N N . VAL A 1 284 ? -10.229 -6.481 9.699 1.00 97.69 284 VAL A N 1
ATOM 2246 C CA . VAL A 1 284 ? -11.425 -6.232 10.503 1.00 97.69 284 VAL A CA 1
ATOM 2247 C C . VAL A 1 284 ? -11.417 -7.182 11.678 1.00 97.69 284 VAL A C 1
ATOM 2249 O O . VAL A 1 284 ? -11.254 -8.397 11.523 1.00 97.69 284 VAL A O 1
ATOM 2252 N N . SER A 1 285 ? -11.643 -6.629 12.855 1.00 97.75 285 SER A N 1
ATOM 2253 C CA . SER A 1 285 ? -11.571 -7.355 14.112 1.00 97.75 285 SER A CA 1
ATOM 2254 C C . SER A 1 285 ? -12.584 -6.825 15.110 1.00 97.75 285 SER A C 1
ATOM 2256 O O . SER A 1 285 ? -13.114 -5.727 14.959 1.00 97.75 285 SER A O 1
ATOM 2258 N N . TYR A 1 286 ? -12.846 -7.598 16.151 1.00 98.06 286 TYR A N 1
ATOM 2259 C CA . TYR A 1 286 ? -13.598 -7.142 17.313 1.00 98.06 286 TYR A CA 1
ATOM 2260 C C . TYR A 1 286 ? -12.954 -7.685 18.584 1.00 98.06 286 TYR A C 1
ATOM 2262 O O . TYR A 1 286 ? -12.205 -8.666 18.548 1.00 98.06 286 TYR A O 1
ATOM 2270 N N . ILE A 1 287 ? -13.251 -7.058 19.717 1.00 98.25 287 ILE A N 1
ATOM 2271 C CA . ILE A 1 287 ? -12.870 -7.578 21.027 1.00 98.25 287 ILE A CA 1
ATOM 2272 C C . ILE A 1 287 ? -14.097 -8.254 21.632 1.00 98.25 287 ILE A C 1
ATOM 2274 O O . ILE A 1 287 ? -15.195 -7.706 21.581 1.00 98.25 287 ILE A O 1
ATOM 2278 N N . LYS A 1 288 ? -13.924 -9.465 22.164 1.00 97.00 288 LYS A N 1
ATOM 2279 C CA . LYS A 1 288 ? -14.951 -10.168 22.941 1.00 97.00 288 LYS A CA 1
ATOM 2280 C C . LYS A 1 288 ? -14.314 -11.203 23.843 1.00 97.00 288 LYS A C 1
ATOM 2282 O O . LYS A 1 288 ? -13.313 -11.817 23.471 1.00 97.00 288 LYS A O 1
ATOM 2287 N N . ASP A 1 289 ? -14.898 -11.405 25.021 1.00 95.94 289 ASP A N 1
ATOM 2288 C CA . ASP A 1 289 ? -14.413 -12.374 26.008 1.00 95.94 289 ASP A CA 1
ATOM 2289 C C . ASP A 1 289 ? -12.925 -12.149 26.339 1.00 95.94 289 ASP A C 1
ATOM 2291 O O . ASP A 1 289 ? -12.144 -13.089 26.497 1.00 95.94 289 ASP A O 1
ATOM 2295 N N . SER A 1 290 ? -12.522 -10.871 26.435 1.00 95.31 290 SER A N 1
ATOM 2296 C CA . SER A 1 290 ? -11.136 -10.448 26.681 1.00 95.31 290 SER A CA 1
ATOM 2297 C C . SER A 1 290 ? -10.111 -10.886 25.620 1.00 95.31 290 SER A C 1
ATOM 2299 O O . SER A 1 290 ? -8.928 -11.033 25.939 1.00 95.31 290 SER A O 1
ATOM 2301 N N . GLN A 1 291 ? -10.535 -11.120 24.379 1.00 97.00 291 GLN A N 1
ATOM 2302 C CA . GLN A 1 291 ? -9.656 -11.500 23.273 1.00 97.00 291 GLN A CA 1
ATOM 2303 C C . GLN A 1 291 ? -9.960 -10.675 22.026 1.00 97.00 291 GLN A C 1
ATOM 2305 O O . GLN A 1 291 ? -11.100 -10.268 21.808 1.00 97.00 291 GLN A O 1
ATOM 2310 N N . VAL A 1 292 ? -8.933 -10.456 21.204 1.00 97.50 292 VAL A N 1
ATOM 2311 C CA . VAL A 1 292 ? -9.080 -9.897 19.858 1.00 97.50 292 VAL A CA 1
ATOM 2312 C C . VAL A 1 292 ? -9.402 -11.036 18.896 1.00 97.50 292 VAL A C 1
ATOM 2314 O O . VAL A 1 292 ? -8.622 -11.979 18.769 1.00 97.50 292 VAL A O 1
ATOM 2317 N N . HIS A 1 293 ? -10.520 -10.919 18.189 1.00 96.81 293 HIS A N 1
ATOM 2318 C CA . HIS A 1 293 ? -10.947 -11.848 17.146 1.00 96.81 293 HIS A CA 1
ATOM 2319 C C . HIS A 1 293 ? -10.741 -11.177 15.789 1.00 96.81 293 HIS A C 1
ATOM 2321 O O . HIS A 1 293 ? -11.331 -10.128 15.522 1.00 96.81 293 HIS A O 1
ATOM 2327 N N . LYS A 1 294 ? -9.880 -11.748 14.939 1.00 95.88 294 LYS A N 1
ATOM 2328 C CA . LYS A 1 294 ? -9.676 -11.272 13.563 1.00 95.88 294 LYS A CA 1
ATOM 2329 C C . LYS A 1 294 ? -10.696 -11.945 12.652 1.00 95.88 294 LYS A C 1
ATOM 2331 O O . LYS A 1 294 ? -10.643 -13.153 12.466 1.00 95.88 294 LYS A O 1
ATOM 2336 N N . VAL A 1 295 ? -11.596 -11.158 12.074 1.00 96.50 295 VAL A N 1
ATOM 2337 C CA . VAL A 1 295 ? -12.732 -11.675 11.299 1.00 96.50 295 VAL A CA 1
ATOM 2338 C C . VAL A 1 295 ? -12.456 -11.641 9.816 1.00 96.50 295 VAL A C 1
ATOM 2340 O O . VAL A 1 295 ? -12.743 -12.614 9.125 1.00 96.50 295 VAL A O 1
ATOM 2343 N N . CYS A 1 296 ? -11.908 -10.527 9.335 1.00 96.50 296 CYS A N 1
ATOM 2344 C CA . CYS A 1 296 ? -11.625 -10.321 7.924 1.00 96.50 296 CYS A CA 1
ATOM 2345 C C . CYS A 1 296 ? -10.139 -10.020 7.758 1.00 96.50 296 CYS A C 1
ATOM 2347 O O . CYS A 1 296 ? -9.628 -9.081 8.371 1.00 96.50 296 CYS A O 1
ATOM 2349 N N . GLN A 1 297 ? -9.477 -10.785 6.898 1.00 94.75 297 GLN A N 1
ATOM 2350 C CA . GLN A 1 297 ? -8.161 -10.470 6.361 1.00 94.75 297 GLN A CA 1
ATOM 2351 C C . GLN A 1 297 ? -8.279 -10.489 4.837 1.00 94.75 297 GLN A C 1
ATOM 2353 O O . GLN A 1 297 ? -8.765 -11.472 4.274 1.00 94.75 297 GLN A O 1
ATOM 2358 N N . TYR A 1 298 ? -7.895 -9.396 4.185 1.00 95.88 298 TYR A N 1
ATOM 2359 C CA . TYR A 1 298 ? -8.001 -9.260 2.733 1.00 95.88 298 TYR A CA 1
ATOM 2360 C C . TYR A 1 298 ? -6.654 -9.493 2.063 1.00 95.88 298 TYR A C 1
ATOM 2362 O O . TYR A 1 298 ? -5.604 -9.175 2.623 1.00 95.88 298 TYR A O 1
ATOM 2370 N N . ASP A 1 299 ? -6.719 -10.027 0.849 1.00 95.38 299 ASP A N 1
ATOM 2371 C CA . ASP A 1 299 ? -5.576 -10.169 -0.040 1.00 95.38 299 ASP A CA 1
ATOM 2372 C C . ASP A 1 299 ? -5.662 -9.119 -1.152 1.00 95.38 299 ASP A C 1
ATOM 2374 O O . ASP A 1 299 ? -6.745 -8.683 -1.552 1.00 95.38 299 ASP A O 1
ATOM 2378 N N . PHE A 1 300 ? -4.509 -8.747 -1.699 1.00 94.75 300 PHE A N 1
ATOM 2379 C CA . PHE A 1 300 ? -4.409 -7.753 -2.760 1.00 94.75 300 PHE A CA 1
ATOM 2380 C C . PHE A 1 300 ? -3.829 -8.393 -4.012 1.00 94.75 300 PHE A C 1
ATOM 2382 O O . PHE A 1 300 ? -2.698 -8.879 -4.026 1.00 94.75 300 PHE A O 1
ATOM 2389 N N . LYS A 1 301 ? -4.614 -8.404 -5.087 1.00 93.19 301 LYS A N 1
ATOM 2390 C CA . LYS A 1 301 ? -4.239 -9.022 -6.358 1.00 93.19 301 LYS A CA 1
ATOM 2391 C C . LYS A 1 301 ? -3.910 -7.947 -7.366 1.00 93.19 301 LYS A C 1
ATOM 2393 O O . LYS A 1 301 ? -4.751 -7.124 -7.711 1.00 93.19 301 LYS A O 1
ATOM 2398 N N . LYS A 1 302 ? -2.681 -7.967 -7.865 1.00 93.94 302 LYS A N 1
ATOM 2399 C CA . LYS A 1 302 ? -2.267 -7.056 -8.929 1.00 93.94 302 LYS A CA 1
ATOM 2400 C C . LYS A 1 302 ? -2.601 -7.628 -10.299 1.00 93.94 302 LYS A C 1
ATOM 2402 O O . LYS A 1 302 ? -2.493 -8.832 -10.529 1.00 93.94 302 LYS A O 1
ATOM 2407 N N . LYS A 1 303 ? -2.908 -6.735 -11.228 1.00 94.69 303 LYS A N 1
ATOM 2408 C CA . LYS A 1 303 ? -3.017 -7.020 -12.650 1.00 94.69 303 LYS A CA 1
ATOM 2409 C C . LYS A 1 303 ? -2.436 -5.857 -13.438 1.00 94.69 303 LYS A C 1
ATOM 2411 O O . LYS A 1 303 ? -2.868 -4.718 -13.302 1.00 94.69 303 LYS A O 1
ATOM 2416 N N . VAL A 1 304 ? -1.466 -6.163 -14.280 1.00 94.69 304 VAL A N 1
ATOM 2417 C CA . VAL A 1 304 ? -0.856 -5.238 -15.226 1.00 94.69 304 VAL A CA 1
ATOM 2418 C C . VAL A 1 304 ? -1.607 -5.297 -16.545 1.00 94.69 304 VAL A C 1
ATOM 2420 O O . VAL A 1 304 ? -1.773 -6.369 -17.136 1.00 94.69 304 VAL A O 1
ATOM 2423 N N . GLU A 1 305 ? -1.998 -4.127 -17.030 1.00 94.69 305 GLU A N 1
ATOM 2424 C CA . GLU A 1 305 ? -2.630 -3.913 -18.322 1.00 94.69 305 GLU A CA 1
ATOM 2425 C C . GLU A 1 305 ? -1.786 -2.959 -19.173 1.00 94.69 305 GLU A C 1
ATOM 2427 O O . GLU A 1 305 ? -1.115 -2.058 -18.669 1.00 94.69 305 GLU A O 1
ATOM 2432 N N . ILE A 1 306 ? -1.801 -3.160 -20.491 1.00 94.25 306 ILE A N 1
ATOM 2433 C CA . ILE A 1 306 ? -1.119 -2.275 -21.440 1.00 94.25 306 ILE A CA 1
ATOM 2434 C C . ILE A 1 306 ? -2.105 -1.167 -21.810 1.00 94.25 306 ILE A C 1
ATOM 2436 O O . ILE A 1 306 ? -3.092 -1.432 -22.494 1.00 94.25 306 ILE A O 1
ATOM 2440 N N . LYS A 1 307 ? -1.837 0.071 -21.384 1.00 92.12 307 LYS A N 1
ATOM 2441 C CA . LYS A 1 307 ? -2.679 1.233 -21.708 1.00 92.12 307 LYS A CA 1
ATOM 2442 C C . LYS A 1 307 ? -2.449 1.748 -23.112 1.00 92.12 307 LYS A C 1
ATOM 2444 O O . LYS A 1 307 ? -3.391 2.032 -23.846 1.00 92.12 307 LYS A O 1
ATOM 2449 N N . VAL A 1 308 ? -1.180 1.898 -23.465 1.00 89.44 308 VAL A N 1
ATOM 2450 C CA . VAL A 1 308 ? -0.757 2.419 -24.759 1.00 89.44 308 VAL A CA 1
ATOM 2451 C C . VAL A 1 308 ? 0.356 1.534 -25.264 1.00 89.44 308 VAL A C 1
ATOM 2453 O O . VAL A 1 308 ? 1.277 1.199 -24.519 1.00 89.44 308 VAL A O 1
ATOM 2456 N N . CYS A 1 309 ? 0.297 1.190 -26.543 1.00 87.56 309 CYS A N 1
ATOM 2457 C CA . CYS A 1 309 ? 1.424 0.590 -27.219 1.00 87.56 309 CYS A CA 1
ATOM 2458 C C . CYS A 1 309 ? 1.677 1.271 -28.557 1.00 87.56 309 CYS A C 1
ATOM 2460 O O . CYS A 1 309 ? 0.886 1.138 -29.488 1.00 87.56 309 CYS A O 1
ATOM 2462 N N . LEU A 1 310 ? 2.790 1.995 -28.637 1.00 84.12 310 LEU A N 1
ATOM 2463 C CA . LEU A 1 310 ? 3.120 2.834 -29.785 1.00 84.12 310 LEU A CA 1
ATOM 2464 C C . LEU A 1 310 ? 3.814 2.054 -30.909 1.00 84.12 310 LEU A C 1
ATOM 2466 O O . LEU A 1 310 ? 3.750 2.483 -32.055 1.00 84.12 310 LEU A O 1
ATOM 2470 N N . ASP A 1 311 ? 4.423 0.903 -30.601 1.00 73.81 311 ASP A N 1
ATOM 2471 C CA . ASP A 1 311 ? 5.152 0.068 -31.571 1.00 73.81 311 ASP A CA 1
ATOM 2472 C C . ASP A 1 311 ? 4.670 -1.408 -31.594 1.00 73.81 311 ASP A C 1
ATOM 2474 O O . ASP A 1 311 ? 5.390 -2.307 -32.030 1.00 73.81 311 ASP A O 1
ATOM 2478 N N . CYS A 1 312 ? 3.433 -1.699 -31.159 1.00 67.31 312 CYS A N 1
ATOM 2479 C CA . CYS A 1 312 ? 2.881 -3.070 -31.158 1.00 67.31 312 CYS A CA 1
ATOM 2480 C C . CYS A 1 312 ? 2.431 -3.588 -32.536 1.00 67.31 312 CYS A C 1
ATOM 2482 O O . CYS A 1 312 ? 2.203 -4.790 -32.672 1.00 67.31 312 CYS A O 1
ATOM 2484 N N . GLU A 1 313 ? 2.286 -2.727 -33.548 1.00 54.81 313 GLU A N 1
ATOM 2485 C CA . GLU A 1 313 ? 1.638 -3.076 -34.828 1.00 54.81 313 GLU A CA 1
ATOM 2486 C C . GLU A 1 313 ? 2.572 -3.687 -35.895 1.00 54.81 313 GLU A C 1
ATOM 2488 O O . GLU A 1 313 ? 2.160 -3.939 -37.029 1.00 54.81 313 GLU A O 1
ATOM 2493 N N . LEU A 1 314 ? 3.835 -3.978 -35.578 1.00 47.03 314 LEU A N 1
ATOM 2494 C CA . LEU A 1 314 ? 4.806 -4.454 -36.571 1.00 47.03 314 LEU A CA 1
ATOM 2495 C C . LEU A 1 314 ? 5.087 -5.962 -36.472 1.00 47.03 314 LEU A C 1
ATOM 2497 O O . LEU A 1 314 ? 6.179 -6.368 -36.080 1.00 47.03 314 LEU A O 1
ATOM 2501 N N . SER A 1 315 ? 4.148 -6.817 -36.902 1.00 41.28 315 SER A N 1
ATOM 2502 C CA . SER A 1 315 ? 4.502 -8.200 -37.297 1.00 41.28 315 SER A CA 1
ATOM 2503 C C . SER A 1 315 ? 3.596 -8.908 -38.320 1.00 41.28 315 SER A C 1
ATOM 2505 O O . SER A 1 315 ? 3.781 -10.100 -38.546 1.00 41.28 315 SER A O 1
ATOM 2507 N N . GLU A 1 316 ? 2.718 -8.209 -39.053 1.00 41.34 316 GLU A N 1
ATOM 2508 C CA . GLU A 1 316 ? 1.993 -8.806 -40.199 1.00 41.34 316 GLU A CA 1
ATOM 2509 C C . GLU A 1 316 ? 2.401 -8.247 -41.575 1.00 41.34 316 GLU A C 1
ATOM 2511 O O . GLU A 1 316 ? 1.621 -8.243 -42.532 1.00 41.34 316 GLU A O 1
ATOM 2516 N N . LYS A 1 317 ? 3.656 -7.814 -41.760 1.00 40.28 317 LYS A N 1
ATOM 2517 C CA . LYS A 1 317 ? 4.158 -7.627 -43.132 1.00 40.28 317 LYS A CA 1
ATOM 2518 C C . LYS A 1 317 ? 4.390 -8.997 -43.772 1.00 40.28 317 LYS A C 1
ATOM 2520 O O . LYS A 1 317 ? 5.465 -9.579 -43.646 1.00 40.28 317 LYS A O 1
ATOM 2525 N N . LYS A 1 318 ? 3.361 -9.494 -44.475 1.00 38.09 318 LYS A N 1
ATOM 2526 C CA . LYS A 1 318 ? 3.446 -10.610 -45.433 1.00 38.09 318 LYS A CA 1
ATOM 2527 C C . LYS A 1 318 ? 4.749 -10.495 -46.238 1.00 38.09 318 LYS A C 1
ATOM 2529 O O . LYS A 1 318 ? 5.015 -9.414 -46.771 1.00 38.09 318 LYS A O 1
ATOM 2534 N N . PRO A 1 319 ? 5.543 -11.573 -46.373 1.00 40.56 319 PRO A N 1
ATOM 2535 C CA . PRO A 1 319 ? 6.741 -11.534 -47.196 1.00 40.56 319 PRO A CA 1
ATOM 2536 C C . PRO A 1 319 ? 6.355 -11.127 -48.619 1.00 40.56 319 PRO A C 1
ATOM 2538 O O . PRO A 1 319 ? 5.448 -11.706 -49.223 1.00 40.56 319 PRO A O 1
ATOM 2541 N N . ALA A 1 320 ? 7.023 -10.091 -49.130 1.00 41.12 320 ALA A N 1
ATOM 2542 C CA . ALA A 1 320 ? 6.831 -9.604 -50.484 1.00 41.12 320 ALA A CA 1
ATOM 2543 C C . ALA A 1 320 ? 6.990 -10.771 -51.468 1.00 41.12 320 ALA A C 1
ATOM 2545 O O . ALA A 1 320 ? 8.016 -11.456 -51.483 1.00 41.12 320 ALA A O 1
ATOM 2546 N N . ALA A 1 321 ? 5.954 -11.008 -52.274 1.00 41.56 321 ALA A N 1
ATOM 2547 C CA . ALA A 1 321 ? 5.979 -12.011 -53.324 1.00 41.56 321 ALA A CA 1
ATOM 2548 C C . ALA A 1 321 ? 7.207 -11.782 -54.218 1.00 41.56 321 ALA A C 1
ATOM 2550 O O . ALA A 1 321 ? 7.385 -10.700 -54.784 1.00 41.56 321 ALA A O 1
ATOM 2551 N N . LYS A 1 322 ? 8.062 -12.806 -54.339 1.00 43.84 322 LYS A N 1
ATOM 2552 C CA . LYS A 1 322 ? 9.167 -12.830 -55.302 1.00 43.84 322 LYS A CA 1
ATOM 2553 C C . LYS A 1 322 ? 8.598 -12.532 -56.694 1.00 43.84 322 LYS A C 1
ATOM 2555 O O . LYS A 1 322 ? 7.829 -13.331 -57.224 1.00 43.84 322 LYS A O 1
ATOM 2560 N N . ARG A 1 323 ? 8.973 -11.394 -57.291 1.00 43.50 323 ARG A N 1
ATOM 2561 C CA . ARG A 1 323 ? 8.749 -11.137 -58.722 1.00 43.50 323 ARG A CA 1
ATOM 2562 C C . ARG A 1 323 ? 9.471 -12.230 -59.508 1.00 43.50 323 ARG A C 1
ATOM 2564 O O . ARG A 1 323 ? 10.691 -12.351 -59.416 1.00 43.50 323 ARG A O 1
ATOM 2571 N N . GLY A 1 324 ? 8.697 -13.035 -60.230 1.00 42.16 324 GLY A N 1
ATOM 2572 C CA . GLY A 1 324 ? 9.208 -14.048 -61.140 1.00 42.16 324 GLY A CA 1
ATOM 2573 C C . GLY A 1 324 ? 10.122 -13.430 -62.194 1.00 42.16 324 GLY A C 1
ATOM 2574 O O . GLY A 1 324 ? 9.843 -12.355 -62.728 1.00 42.16 324 GLY A O 1
ATOM 2575 N N . GLN A 1 325 ? 11.225 -14.125 -62.460 1.00 40.31 325 GLN A N 1
ATOM 2576 C CA . GLN A 1 325 ? 12.104 -13.891 -63.597 1.00 40.31 325 GLN A CA 1
ATOM 2577 C C . GLN A 1 325 ? 11.285 -13.988 -64.888 1.00 40.31 325 GLN A C 1
ATOM 2579 O O . GLN A 1 325 ? 10.684 -15.023 -65.169 1.00 40.31 325 GLN A O 1
ATOM 2584 N N . ALA A 1 326 ? 11.267 -12.910 -65.669 1.00 40.75 326 ALA A N 1
ATOM 2585 C CA . ALA A 1 326 ? 10.815 -12.954 -67.049 1.00 40.75 326 ALA A CA 1
ATOM 2586 C C . ALA A 1 326 ? 11.919 -13.604 -67.894 1.00 40.75 326 ALA A C 1
ATOM 2588 O O . ALA A 1 326 ? 13.026 -13.076 -68.007 1.00 40.75 326 ALA A O 1
ATOM 2589 N N . THR A 1 327 ? 11.620 -14.769 -68.457 1.00 45.22 327 THR A N 1
ATOM 2590 C CA . THR A 1 327 ? 12.414 -15.419 -69.496 1.00 45.22 327 THR A CA 1
ATOM 2591 C C . THR A 1 327 ? 12.280 -14.637 -70.806 1.00 45.22 327 THR A C 1
ATOM 2593 O O . THR A 1 327 ? 11.177 -14.372 -71.281 1.00 45.22 327 THR A O 1
ATOM 2596 N N . PHE A 1 328 ? 13.414 -14.248 -71.390 1.00 43.25 328 PHE A N 1
ATOM 2597 C CA . PHE A 1 328 ? 13.495 -13.688 -72.741 1.00 43.25 328 PHE A CA 1
ATOM 2598 C C . PHE A 1 328 ? 13.504 -14.827 -73.775 1.00 43.25 328 PHE A C 1
ATOM 2600 O O . PHE A 1 328 ? 14.228 -15.801 -73.565 1.00 43.25 328 PHE A O 1
ATOM 2607 N N . PRO A 1 329 ? 12.772 -14.729 -74.899 1.00 49.91 329 PRO A N 1
ATOM 2608 C CA . PRO A 1 329 ? 12.930 -15.665 -76.003 1.00 49.91 329 PRO A CA 1
ATOM 2609 C C . PRO A 1 329 ? 14.103 -15.253 -76.906 1.00 49.91 329 PRO A C 1
ATOM 2611 O O . PRO A 1 329 ? 14.171 -14.119 -77.389 1.00 49.91 329 PRO A O 1
ATOM 2614 N N . GLU A 1 330 ? 15.010 -16.199 -77.153 1.00 44.84 330 GLU A N 1
ATOM 2615 C CA . GLU A 1 330 ? 16.046 -16.124 -78.186 1.00 44.84 330 GLU A CA 1
ATOM 2616 C C . GLU A 1 330 ? 15.406 -15.995 -79.578 1.00 44.84 330 GLU A C 1
ATOM 2618 O O . GLU A 1 330 ? 14.583 -16.817 -79.983 1.00 44.84 330 GLU A O 1
ATOM 2623 N N . LYS A 1 331 ? 15.812 -14.975 -80.343 1.00 49.47 331 LYS A N 1
ATOM 2624 C CA . LYS A 1 331 ? 15.629 -14.942 -81.800 1.00 49.47 331 LYS A CA 1
ATOM 2625 C C . LYS A 1 331 ? 16.876 -15.528 -82.456 1.00 49.47 331 LYS A C 1
ATOM 2627 O O . LYS A 1 331 ? 17.937 -14.912 -82.408 1.00 49.47 331 LYS A O 1
ATOM 2632 N N . SER A 1 332 ? 16.730 -16.680 -83.104 1.00 52.44 332 SER A N 1
ATOM 2633 C CA . SER A 1 332 ? 17.711 -17.226 -84.037 1.00 52.44 332 SER A CA 1
ATOM 2634 C C . SER A 1 332 ? 17.530 -16.590 -85.417 1.00 52.44 332 SER A C 1
ATOM 2636 O O . SER A 1 332 ? 16.454 -16.609 -86.012 1.00 52.44 332 SER A O 1
ATOM 2638 N N . SER A 1 333 ? 18.603 -15.992 -85.923 1.00 49.72 333 SER A N 1
ATOM 2639 C CA . SER A 1 333 ? 18.739 -15.535 -87.302 1.00 49.72 333 SER A CA 1
ATOM 2640 C C . SER A 1 333 ? 19.333 -16.655 -88.155 1.00 49.72 333 SER A C 1
ATOM 2642 O O . SER A 1 333 ? 20.473 -17.059 -87.924 1.00 49.72 333 SER A O 1
ATOM 2644 N N . GLN A 1 334 ? 18.599 -17.110 -89.166 1.00 46.97 334 GLN A N 1
ATOM 2645 C CA . GLN A 1 334 ? 19.159 -17.788 -90.334 1.00 46.97 334 GLN A CA 1
ATOM 2646 C C . GLN A 1 334 ? 18.559 -17.156 -91.597 1.00 46.97 334 GLN A C 1
ATOM 2648 O O . GLN A 1 334 ? 17.361 -17.269 -91.843 1.00 46.97 334 GLN A O 1
ATOM 2653 N N . SER A 1 335 ? 19.414 -16.462 -92.353 1.00 45.28 335 SER A N 1
ATOM 2654 C CA . SER A 1 335 ? 19.243 -16.142 -93.778 1.00 45.28 335 SER A CA 1
ATOM 2655 C C . SER A 1 335 ? 19.788 -17.309 -94.615 1.00 45.28 335 SER A C 1
ATOM 2657 O O . SER A 1 335 ? 20.630 -18.068 -94.120 1.00 45.28 335 SER A O 1
ATOM 2659 N N . PRO A 1 336 ? 19.310 -17.487 -95.853 1.00 58.62 336 PRO A N 1
ATOM 2660 C CA . PRO A 1 336 ? 20.002 -16.864 -96.995 1.00 58.62 336 PRO A CA 1
ATOM 2661 C C . PRO A 1 336 ? 19.275 -15.668 -97.605 1.00 58.62 336 PRO A C 1
ATOM 2663 O O . PRO A 1 336 ? 18.039 -15.755 -97.786 1.00 58.62 336 PRO A O 1
#

Sequence (336 aa):
MRLNIVDKPPVNVCHYVATYVNEERPGELFRSSGGELDLTNDGSEERVEIGAEGSAGNPYISLYDKKTGGPIDIRWAAQDSKEWWGDDISLVLYKDGYYILYSAYGWYPIVLTQLNPSNYERVICQFETVVEEVVGEKCEDKALCELLLTKQRPSYLQFTESHQLEPGKLHLSETGAGRALAIDVDNDGKEEPIIELQYASLAGPGCAYNFFDKLNEDRNGLVDDKTHELLVAMQGLSSKHSRDPVPHCLGNTTGWFRFNGITYYETKFHGERPVSAAGEFHEVSYIKDSQVHKVCQYDFKKKVEIKVCLDCELSEKKPAAKRGQATFPEKSSQSP

Foldseek 3Di:
DDPPADPDHALDPVSVLQVCVQVVNNVSFWDQAFAFAPQQVPPGTWGKGWFFDDLLRFIDIWTARPVPRHTDDAAEDPDVPPPQGASGWTWGDDDPHIWIFGHHPVRHTAWIWGHHNNNYIDTFFGKDKAKDKAFDPPAQDPVLQVCCSDPNHFDFDDFDAAAEADPPLDPQPQKGWGGWDFDPQQLPPGTFIKTKMWRWDPPRPIFIEIFIFTADPVSRHGDDDLRRVQRLVLQVFQPDPDNGRHPARQYWDWGWGD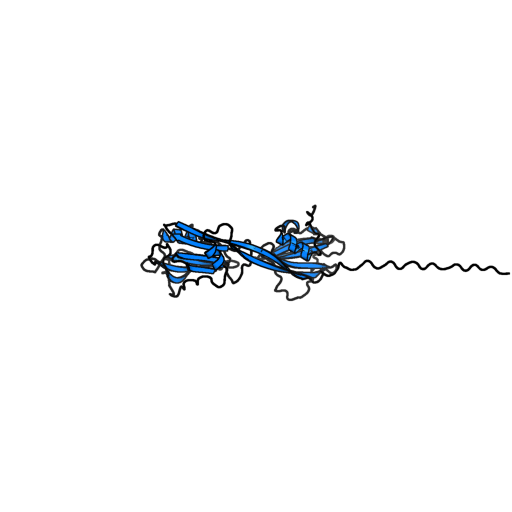DPSFIKIWIWGDDDHDPDQPRTWIWMWGHYPSHIGTRTTIGMRMRMDTPDGPPSPPDPPDPPPPDDDDDDDDDDDDDD